Protein 2Q3L (pdb70)

InterPro domains:
  IPR021866 SpoIIAA-like [PF11964] (21-124)
  IPR036513 STAS domain superfamily [SSF52091] (1-124)
  IPR038396 SpoIIAA-like superfamily [G3DSA:3.40.50.10600] (1-125)

Sequence (244 aa):
GSSNLHGIAIGIEERSQDDFYLAFKAVGKLTHEDYEQTPLLESALAGIKTPEIVALIDITELDGLSLHAAWDDLKLGLKHGKEFKRVAIIGQGELQEWATRVANWFTPGEFKFFEDKRDALDWLCGSSNNLHGIAIGIERSQDDFYLAFKAVGKLTHEDYEQTPLLESALAGIIVALIDITELDGLSLHAAWDDLKLGLKHGKEFKRVAIIGQGELQEWATRVANWFTPGEFKFFEDKRDALDWLC

Secondary structure (DSSP, 8-state):
------EEEEEEEEETTEEEEEEEEEEEE-HHHHH--HHHHHHTTT--SS-EEEEEEEEEEEEE-HHHHHHHHHHHHHHGGGEEEEEEE--SHHHHHHHHHHHHH-SSEEEEES-HHHHHHHH-/------EEEEEEEESSS-EEEEEEEEEEE-HHHHH--HHHHHHHHH--EEEEEEEEEEEE-HHHHHHHHHHHHHHGGG-SEEEEE--SHHHHHHHHHHHHH-SSEEEEESSHHHHHHHH-

CATH classification: 3.40.50.10600

Radius of gyration: 23.6 Å; Cα contacts (8 Å, |Δi|>4): 478; chains: 2; bounding box: 54×40×62 Å

Foldseek 3Di:
DDDDDWAKDWDWDDDDPDIAIEIETAEEAEPVRLVVVPVVCVVCPPQDAQDHFYEYECAHPPYYDPVRVVSVVVCCVVCQRNHQEYEYAYDDDVVQVVQVVVCVVGPHHYGYDPDPVVRVVVRD/DDDDDWAKDWDWDDDPNDIAIEIETAEEAEPVRLVVVVVVVVVVVVYHAYEYECAHPPYYDPNRVVSVVVCCVVPQVVHQEYEYAHDDDVVQVVQVVVCVVGPHHYHYDPDPVVRVVVRD

B-factor: mean 52.45, std 8.15, range [27.52, 94.21]

Structure (mmCIF, N/CA/C/O backbone):
data_2Q3L
#
_entry.id   2Q3L
#
_cell.length_a   40.387
_cell.length_b   113.963
_cell.length_c   130.692
_cell.angle_alpha   90.000
_cell.angle_beta   90.000
_cell.angle_gamma   90.000
#
_symmetry.space_group_name_H-M   'C 2 2 21'
#
loop_
_entity.id
_entity.type
_entity.pdbx_description
1 polymer 'Uncharacterized protein'
2 non-polymer 'SODIUM ION'
3 non-polymer 'CHLORIDE ION'
4 non-polymer (4S)-2-METHYL-2,4-PENTANEDIOL
5 water water
#
loop_
_atom_site.group_PDB
_atom_site.id
_atom_site.type_symbol
_atom_site.label_atom_id
_atom_site.label_alt_id
_atom_site.label_comp_id
_atom_site.label_asym_id
_atom_site.label_entity_id
_atom_site.label_seq_id
_atom_site.pdbx_PDB_ins_code
_atom_site.Cartn_x
_atom_site.Cartn_y
_atom_site.Cartn_z
_atom_site.occupancy
_atom_site.B_iso_or_equiv
_atom_site.auth_seq_id
_atom_site.auth_comp_id
_atom_site.auth_asym_id
_atom_site.auth_atom_id
_atom_site.pdbx_PDB_model_num
ATOM 1 N N . GLY A 1 1 ? 30.318 55.398 -4.884 1.00 68.69 0 GLY A N 1
ATOM 2 C CA . GLY A 1 1 ? 29.522 54.204 -4.415 1.00 66.99 0 GLY A CA 1
ATOM 3 C C . GLY A 1 1 ? 29.782 53.727 -2.994 1.00 65.23 0 GLY A C 1
ATOM 4 O O . GLY A 1 1 ? 29.997 52.512 -2.775 1.00 68.49 0 GLY A O 1
ATOM 21 N N . SER A 1 3 ? 28.768 53.771 1.417 1.00 61.29 2 SER A N 1
ATOM 22 C CA . SER A 1 3 ? 27.608 53.524 2.271 1.00 56.84 2 SER A CA 1
ATOM 23 C C . SER A 1 3 ? 28.103 53.361 3.703 1.00 51.22 2 SER A C 1
ATOM 24 O O . SER A 1 3 ? 29.135 52.790 3.908 1.00 48.38 2 SER A O 1
ATOM 27 N N . SER A 1 4 ? 27.409 53.928 4.678 1.00 52.76 3 SER A N 1
ATOM 28 C CA . SER A 1 4 ? 27.762 53.782 6.112 1.00 54.04 3 SER A CA 1
ATOM 29 C C . SER A 1 4 ? 26.510 53.494 6.959 1.00 53.16 3 SER A C 1
ATOM 30 O O . SER A 1 4 ? 26.289 54.083 7.998 1.00 54.64 3 SER A O 1
ATOM 33 N N . ASN A 1 5 ? 25.714 52.547 6.477 1.00 51.63 4 ASN A N 1
ATOM 34 C CA . ASN A 1 5 ? 24.473 52.113 7.105 1.00 52.07 4 ASN A CA 1
ATOM 35 C C . ASN A 1 5 ? 24.627 51.539 8.526 1.00 51.45 4 ASN A C 1
ATOM 36 O O . ASN A 1 5 ? 25.555 50.786 8.806 1.00 51.87 4 ASN A O 1
ATOM 41 N N . LEU A 1 6 ? 23.724 51.918 9.421 1.00 50.50 5 LEU A N 1
ATOM 42 C CA . LEU A 1 6 ? 23.750 51.438 10.805 1.00 51.50 5 LEU A CA 1
ATOM 43 C C . LEU A 1 6 ? 23.157 50.039 10.891 1.00 49.79 5 LEU A C 1
ATOM 44 O O . LEU A 1 6 ? 22.043 49.799 10.404 1.00 49.57 5 LEU A O 1
ATOM 49 N N . HIS A 1 7 ? 23.848 49.145 11.584 1.00 48.76 6 HIS A N 1
ATOM 50 C CA . HIS A 1 7 ? 23.327 47.783 11.762 1.00 48.41 6 HIS A CA 1
ATOM 51 C C . HIS A 1 7 ? 23.897 47.146 12.995 1.00 46.64 6 HIS A C 1
ATOM 52 O O . HIS A 1 7 ? 24.883 47.621 13.542 1.00 51.27 6 HIS A O 1
ATOM 59 N N . GLY A 1 8 ? 23.247 46.092 13.448 1.00 47.83 7 GLY A N 1
ATOM 60 C CA . GLY A 1 8 ? 23.733 45.306 14.563 1.00 47.71 7 GLY A CA 1
ATOM 61 C C . GLY A 1 8 ? 22.666 44.539 15.301 1.00 46.52 7 G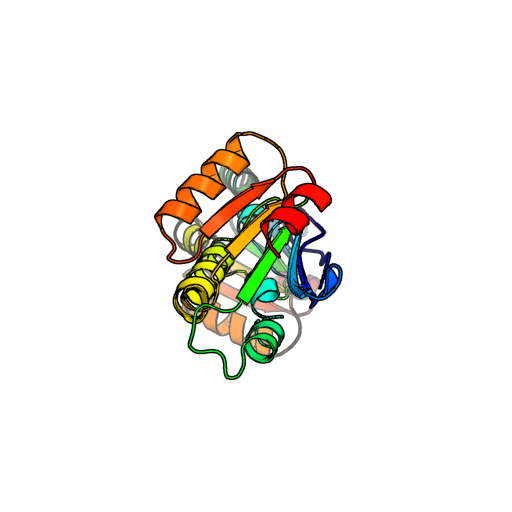LY A C 1
ATOM 62 O O . GLY A 1 8 ? 21.478 44.673 15.035 1.00 48.74 7 GLY A O 1
ATOM 63 N N . ILE A 1 9 ? 23.118 43.742 16.254 1.00 47.43 8 ILE A N 1
ATOM 64 C CA . ILE A 1 9 ? 22.224 43.032 17.158 1.00 47.70 8 ILE A CA 1
ATOM 65 C C . ILE A 1 9 ? 22.619 43.430 18.550 1.00 47.49 8 ILE A C 1
ATOM 66 O O . ILE A 1 9 ? 23.786 43.346 18.899 1.00 47.33 8 ILE A O 1
ATOM 71 N N . ALA A 1 10 ? 21.647 43.938 19.316 1.00 50.00 9 ALA A N 1
ATOM 72 C CA . ALA A 1 10 ? 21.822 44.216 20.732 1.00 53.15 9 ALA A CA 1
ATOM 73 C C . ALA A 1 10 ? 21.229 42.994 21.425 1.00 53.10 9 ALA A C 1
ATOM 74 O O . ALA A 1 10 ? 20.150 42.563 21.048 1.00 51.13 9 ALA A O 1
ATOM 76 N N . ILE A 1 11 ? 21.945 42.444 22.400 1.00 52.49 10 ILE A N 1
ATOM 77 C CA . ILE A 1 11 ? 21.468 41.326 23.212 1.00 50.40 10 ILE A CA 1
ATOM 78 C C . ILE A 1 11 ? 21.596 41.689 24.694 1.00 52.85 10 ILE A C 1
ATOM 79 O O . ILE A 1 11 ? 22.603 42.259 25.122 1.00 55.50 10 ILE A O 1
ATOM 84 N N . GLY A 1 12 ? 20.565 41.405 25.475 1.00 50.26 11 GLY A N 1
ATOM 85 C CA . GLY A 1 12 ? 20.639 41.645 26.894 1.00 48.92 11 GLY A CA 1
ATOM 86 C C . GLY A 1 12 ? 19.645 40.780 27.636 1.00 48.71 11 GLY A C 1
ATOM 87 O O . GLY A 1 12 ? 18.826 40.133 27.018 1.00 50.41 11 GLY A O 1
ATOM 88 N N . ILE A 1 13 ? 19.731 40.771 28.960 1.00 46.98 12 ILE A N 1
ATOM 89 C CA . ILE A 1 13 ? 18.801 40.047 29.781 1.00 50.75 12 ILE A CA 1
ATOM 90 C C . ILE A 1 13 ? 18.004 41.124 30.489 1.00 51.03 12 ILE A C 1
ATOM 91 O O . ILE A 1 13 ? 18.590 41.992 31.116 1.00 49.08 12 ILE A O 1
ATOM 96 N N A GLU A 1 14 ? 16.680 41.112 30.270 0.50 49.46 13 GLU A N 1
ATOM 97 N N B GLU A 1 14 ? 16.682 41.059 30.351 0.50 49.40 13 GLU A N 1
ATOM 98 C CA A GLU A 1 14 ? 15.752 42.103 30.812 0.50 49.25 13 GLU A CA 1
ATOM 99 C CA B GLU A 1 14 ? 15.798 42.063 30.883 0.50 49.26 13 GLU A CA 1
ATOM 100 C C A GLU A 1 14 ? 14.800 41.461 31.834 0.50 48.74 13 GLU A C 1
ATOM 101 C C B GLU A 1 14 ? 14.806 41.447 31.864 0.50 48.65 13 GLU A C 1
ATOM 102 O O A GLU A 1 14 ? 14.716 40.240 31.969 0.50 46.73 13 GLU A O 1
ATOM 103 O O B GLU A 1 14 ? 14.696 40.229 31.998 0.50 46.37 13 GLU A O 1
ATOM 114 N N . ARG A 1 15 ? 14.089 42.314 32.549 1.00 49.61 14 ARG A N 1
ATOM 115 C CA . ARG A 1 15 ? 13.126 41.896 33.555 1.00 51.51 14 ARG A CA 1
ATOM 116 C C . ARG A 1 15 ? 11.747 42.460 33.270 1.00 50.30 14 ARG A C 1
ATOM 117 O O . ARG A 1 15 ? 11.645 43.578 32.824 1.00 49.58 14 ARG A O 1
ATOM 125 N N . SER A 1 16 ? 10.719 41.651 33.528 1.00 51.45 15 SER A N 1
ATOM 126 C CA . SER A 1 16 ? 9.322 42.066 33.521 1.00 52.39 15 SER A CA 1
ATOM 127 C C . SER A 1 16 ? 8.691 41.511 34.800 1.00 51.85 15 SER A C 1
ATOM 128 O O . SER A 1 16 ? 8.330 40.330 34.881 1.00 50.40 15 SER A O 1
ATOM 131 N N . GLN A 1 17 ? 8.549 42.362 35.808 1.00 55.25 16 GLN A N 1
ATOM 132 C CA . GLN A 1 17 ? 7.968 41.929 37.090 1.00 55.50 16 GLN A CA 1
ATOM 133 C C . GLN A 1 17 ? 8.922 40.943 37.750 1.00 54.03 16 GLN A C 1
ATOM 134 O O . GLN A 1 17 ? 10.059 41.312 37.979 1.00 52.74 16 GLN A O 1
ATOM 140 N N . ASP A 1 18 ? 8.504 39.706 38.006 1.00 55.02 17 ASP A N 1
ATOM 141 C CA . ASP A 1 18 ? 9.375 38.693 38.625 1.00 56.05 17 ASP A CA 1
ATOM 142 C C . ASP A 1 18 ? 10.016 37.704 37.636 1.00 56.48 17 ASP A C 1
ATOM 143 O O . ASP A 1 18 ? 10.507 36.651 38.049 1.00 56.22 17 ASP A O 1
ATOM 148 N N . ASP A 1 19 ? 10.032 38.045 36.351 1.00 54.87 18 ASP A N 1
ATOM 149 C CA . ASP A 1 19 ? 10.580 37.172 35.331 1.00 53.96 18 ASP A CA 1
ATOM 150 C C . ASP A 1 19 ? 11.703 37.854 34.558 1.00 52.74 18 ASP A C 1
ATOM 151 O O . ASP A 1 19 ? 11.652 39.044 34.262 1.00 51.99 18 ASP A O 1
ATOM 156 N N . PHE A 1 20 ? 12.737 37.088 34.268 1.00 51.67 19 PHE A N 1
ATOM 157 C CA . PHE A 1 20 ? 13.815 37.546 33.421 1.00 50.20 19 PHE A CA 1
ATOM 158 C C . PHE A 1 20 ? 13.551 36.997 32.006 1.00 51.04 19 PHE A C 1
ATOM 159 O O . PHE A 1 20 ? 12.911 35.972 31.853 1.00 53.95 19 PHE A O 1
ATOM 167 N N . TYR A 1 21 ? 13.978 37.714 30.975 1.00 48.38 20 TYR A N 1
ATOM 168 C CA . TYR A 1 21 ? 13.826 37.228 29.618 1.00 46.99 20 TYR A CA 1
ATOM 169 C C . TYR A 1 21 ? 15.033 37.709 28.833 1.00 47.33 20 TYR A C 1
ATOM 170 O O . TYR A 1 21 ? 15.682 38.694 29.198 1.00 45.94 20 TYR A O 1
ATOM 179 N N . LEU A 1 22 ? 15.325 36.985 27.762 1.00 49.79 21 LEU A N 1
ATOM 180 C CA . LEU A 1 22 ? 16.430 37.289 26.893 1.00 49.29 21 LEU A CA 1
ATOM 181 C C . LEU A 1 22 ? 15.894 38.234 25.826 1.00 50.04 21 LEU A C 1
ATOM 182 O O . LEU A 1 22 ? 14.844 37.983 25.249 1.00 52.56 21 LEU A O 1
ATOM 187 N N . ALA A 1 23 ? 16.578 39.362 25.629 1.00 48.12 22 ALA A N 1
ATOM 188 C CA . ALA A 1 23 ? 16.114 40.384 24.697 1.00 48.71 22 ALA A CA 1
ATOM 189 C C . ALA A 1 23 ? 17.106 40.601 23.604 1.00 47.64 22 ALA A C 1
ATOM 190 O O . ALA A 1 23 ? 18.322 40.682 23.852 1.00 49.64 22 ALA A O 1
ATOM 192 N N . PHE A 1 24 ? 16.577 40.699 22.393 1.00 49.07 23 PHE A N 1
ATOM 193 C CA . PHE A 1 24 ? 17.361 40.997 21.210 1.00 49.07 23 PHE A CA 1
ATOM 194 C C . PHE A 1 24 ? 16.709 42.154 20.503 1.00 48.79 23 PHE A C 1
ATOM 195 O O . PHE A 1 24 ? 15.482 42.320 20.524 1.00 49.30 23 PHE A O 1
ATOM 203 N N . LYS A 1 25 ? 17.536 42.935 19.834 1.00 50.40 24 LYS A N 1
ATOM 204 C CA . LYS A 1 25 ? 17.057 44.001 18.992 1.00 51.20 24 LYS A CA 1
ATOM 205 C C . LYS A 1 25 ? 17.974 43.993 17.788 1.00 50.37 24 LYS A C 1
ATOM 206 O O . LYS A 1 25 ? 19.167 44.289 17.903 1.00 52.20 24 LYS A O 1
ATOM 212 N N . ALA A 1 26 ? 17.390 43.652 16.644 1.00 49.46 25 ALA A N 1
ATOM 213 C CA . ALA A 1 26 ? 18.090 43.519 15.385 1.00 49.55 25 ALA A CA 1
ATOM 214 C C . ALA A 1 26 ? 17.833 44.772 14.535 1.00 52.45 25 ALA A C 1
ATOM 215 O O . ALA A 1 26 ? 16.681 45.135 14.261 1.00 49.59 25 ALA A O 1
ATOM 217 N N . VAL A 1 27 ? 18.922 45.421 14.122 1.00 51.75 26 VAL A N 1
ATOM 218 C CA . VAL A 1 27 ? 18.836 46.687 13.400 1.00 51.40 26 VAL A CA 1
ATOM 219 C C . VAL A 1 27 ? 19.602 46.699 12.084 1.00 50.11 26 VAL A C 1
ATOM 220 O O . VAL A 1 27 ? 20.740 46.279 12.012 1.00 50.99 26 VAL A O 1
ATOM 224 N N . GLY A 1 28 ? 18.965 47.211 11.047 1.00 50.77 27 GLY A N 1
ATOM 225 C CA . GLY A 1 28 ? 19.608 47.371 9.743 1.00 48.79 27 GLY A CA 1
ATOM 226 C C . GLY A 1 28 ? 19.800 46.069 9.016 1.00 47.57 27 GLY A C 1
ATOM 227 O O . GLY A 1 28 ? 18.976 45.184 9.131 1.00 42.79 27 GLY A O 1
ATOM 228 N N . LYS A 1 29 ? 20.905 45.973 8.270 1.00 49.16 28 LYS A N 1
ATOM 229 C CA . LYS A 1 29 ? 21.244 44.800 7.468 1.00 46.77 28 LYS A CA 1
ATOM 230 C C . LYS A 1 29 ? 22.340 44.044 8.218 1.00 46.75 28 LYS A C 1
ATOM 231 O O . LYS A 1 29 ? 23.473 44.480 8.289 1.00 44.55 28 LYS A O 1
ATOM 237 N N . LEU A 1 30 ? 21.969 42.896 8.783 1.00 49.48 29 LEU A N 1
ATOM 238 C CA . LEU A 1 30 ? 22.844 42.111 9.646 1.00 47.10 29 LEU A CA 1
ATOM 239 C C . LEU A 1 30 ? 23.906 41.397 8.833 1.00 46.42 29 LEU A C 1
ATOM 240 O O . LEU A 1 30 ? 23.627 40.922 7.719 1.00 49.01 29 LEU A O 1
ATOM 245 N N . THR A 1 31 ? 25.116 41.366 9.397 1.00 42.36 30 THR A N 1
ATOM 246 C CA . THR A 1 31 ? 26.258 40.738 8.793 1.00 45.52 30 THR A CA 1
ATOM 247 C C . THR A 1 31 ? 26.706 39.587 9.677 1.00 46.33 30 THR A C 1
ATOM 248 O O . THR A 1 31 ? 26.249 39.434 10.808 1.00 46.40 30 THR A O 1
ATOM 252 N N . HIS A 1 32 ? 27.568 38.759 9.114 1.00 44.37 31 HIS A N 1
ATOM 253 C CA . HIS A 1 32 ? 28.171 37.674 9.826 1.00 47.18 31 HIS A CA 1
ATOM 254 C C . HIS A 1 32 ? 28.983 38.155 11.064 1.00 47.11 31 HIS A C 1
ATOM 255 O O . HIS A 1 32 ? 28.993 37.514 12.125 1.00 49.39 31 HIS A O 1
ATOM 262 N N . GLU A 1 33 ? 29.634 39.300 10.920 1.00 48.71 32 GLU A N 1
ATOM 263 C CA . GLU A 1 33 ? 30.387 39.920 11.990 1.00 50.13 32 GLU A CA 1
ATOM 264 C C . GLU A 1 33 ? 29.436 40.268 13.136 1.00 48.73 32 GLU A C 1
ATOM 265 O O . GLU A 1 33 ? 29.820 40.136 14.273 1.00 52.46 32 GLU A O 1
ATOM 271 N N . ASP A 1 34 ? 28.194 40.645 12.837 1.00 48.08 33 ASP A N 1
ATOM 272 C CA . ASP A 1 34 ? 27.196 40.932 13.888 1.00 48.87 33 ASP A CA 1
ATOM 273 C C . ASP A 1 34 ? 26.848 39.669 14.656 1.00 49.00 33 ASP A C 1
ATOM 274 O O . ASP A 1 34 ? 26.728 39.744 15.880 1.00 51.36 33 ASP A O 1
ATOM 279 N N . TYR A 1 35 ? 26.640 38.538 13.948 1.00 44.07 34 TYR A N 1
ATOM 280 C CA . TYR A 1 35 ? 26.368 37.253 14.601 1.00 45.25 34 TYR A CA 1
ATOM 281 C C . TYR A 1 35 ? 27.569 36.787 15.408 1.00 48.58 34 TYR A C 1
ATOM 282 O O . TYR A 1 35 ? 27.413 36.206 16.472 1.00 49.59 34 TYR A O 1
ATOM 291 N N . GLU A 1 36 ? 28.762 37.010 14.890 1.00 48.84 35 GLU A N 1
ATOM 292 C CA . GLU A 1 36 ? 29.953 36.723 15.635 1.00 52.40 35 GLU A CA 1
ATOM 293 C C . GLU A 1 36 ? 30.080 37.512 16.930 1.00 51.36 35 GLU A C 1
ATOM 294 O O . GLU A 1 36 ? 30.501 36.951 17.901 1.00 51.40 35 GLU A O 1
ATOM 300 N N . GLN A 1 37 ? 29.785 38.813 16.920 1.00 54.31 36 GLN A N 1
ATOM 301 C CA . GLN A 1 37 ? 29.841 39.630 18.131 1.00 55.89 36 GLN A CA 1
ATOM 302 C C . GLN A 1 37 ? 28.835 39.187 19.195 1.00 55.41 36 GLN A C 1
ATOM 303 O O . GLN A 1 37 ? 29.085 39.255 20.393 1.00 55.58 36 GLN A O 1
ATOM 317 N N . THR A 1 39 ? 27.358 36.055 19.498 1.00 50.47 38 THR A N 1
ATOM 318 C CA . THR A 1 39 ? 27.313 34.632 19.803 1.00 52.06 38 THR A CA 1
ATOM 319 C C . THR A 1 39 ? 27.850 34.242 21.192 1.00 55.56 38 THR A C 1
ATOM 320 O O . THR A 1 39 ? 27.206 33.441 21.859 1.00 53.20 38 THR A O 1
ATOM 324 N N . PRO A 1 40 ? 29.019 34.786 21.612 1.00 53.30 39 PRO A N 1
ATOM 325 C CA . PRO A 1 40 ? 29.534 34.505 22.953 1.00 50.53 39 PRO A CA 1
ATOM 326 C C . PRO A 1 40 ? 28.579 34.923 24.075 1.00 53.33 39 PRO A C 1
ATOM 327 O O . PRO A 1 40 ? 28.457 34.192 25.047 1.00 52.30 39 PRO A O 1
ATOM 331 N N . LEU A 1 41 ? 27.887 36.050 23.933 1.00 52.27 40 LEU A N 1
ATOM 332 C CA . LEU A 1 41 ? 26.884 36.461 24.932 1.00 54.88 40 LEU A CA 1
ATOM 333 C C . LEU A 1 41 ? 25.711 35.501 24.963 1.00 53.99 40 LEU A C 1
ATOM 334 O O . LEU A 1 41 ? 25.187 35.160 26.020 1.00 53.54 40 LEU A O 1
ATOM 339 N N . LEU A 1 42 ? 25.286 35.074 23.785 1.00 50.36 41 LEU A N 1
ATOM 340 C CA . LEU A 1 42 ? 24.216 34.098 23.721 1.00 48.02 41 LEU A CA 1
ATOM 341 C C . LEU A 1 42 ? 24.673 32.819 24.392 1.00 49.54 41 LEU A C 1
ATOM 342 O O . LEU A 1 42 ? 23.943 32.274 25.213 1.00 50.32 41 LEU A O 1
ATOM 347 N N . GLU A 1 43 ? 25.853 32.310 24.038 1.00 49.60 42 GLU A N 1
ATOM 348 C CA . GLU A 1 43 ? 26.349 31.094 24.682 1.00 53.50 42 GLU A CA 1
ATOM 349 C C . GLU A 1 43 ? 26.468 31.242 26.246 1.00 54.01 42 GLU A C 1
ATOM 350 O O . GLU A 1 43 ? 26.190 30.303 26.994 1.00 51.03 42 GLU A O 1
ATOM 356 N N . SER A 1 44 ? 26.844 32.438 26.709 1.00 52.24 43 SER A N 1
ATOM 357 C CA . SER A 1 44 ? 26.909 32.744 28.125 1.00 52.57 43 SER A CA 1
ATOM 358 C C . SER A 1 44 ? 25.477 32.665 28.759 1.00 53.53 43 SER A C 1
ATOM 359 O O . SER A 1 44 ? 25.256 31.943 29.722 1.00 51.98 43 SER A O 1
ATOM 362 N N . ALA A 1 45 ? 24.509 33.348 28.157 1.00 52.59 44 ALA A N 1
ATOM 363 C CA . ALA A 1 45 ? 23.109 33.322 28.583 1.00 52.80 44 ALA A CA 1
ATOM 364 C C . ALA A 1 45 ? 22.509 31.944 28.715 1.00 54.00 44 ALA A C 1
ATOM 365 O O . ALA A 1 45 ? 21.749 31.714 29.623 1.00 55.37 44 ALA A O 1
ATOM 367 N N . LEU A 1 46 ? 22.865 31.025 27.833 1.00 53.70 45 LEU A N 1
ATOM 368 C CA . LEU A 1 46 ? 22.273 29.697 27.815 1.00 55.55 45 LEU A CA 1
ATOM 369 C C . LEU A 1 46 ? 23.098 28.614 28.436 1.00 53.74 45 LEU A C 1
ATOM 370 O O . LEU A 1 46 ? 22.743 27.455 28.272 1.00 52.26 45 LEU A O 1
ATOM 375 N N . ALA A 1 47 ? 24.219 28.954 29.073 1.00 55.20 46 ALA A N 1
ATOM 376 C CA . ALA A 1 47 ? 25.085 27.952 29.680 1.00 55.12 46 ALA A CA 1
ATOM 377 C C . ALA A 1 47 ? 24.304 27.139 30.719 1.00 55.65 46 ALA A C 1
ATOM 378 O O . ALA A 1 47 ? 23.626 27.712 31.578 1.00 54.28 46 ALA A O 1
ATOM 380 N N . GLY A 1 48 ? 24.405 25.818 30.600 1.00 54.74 47 GLY A N 1
ATOM 381 C CA . GLY A 1 48 ? 23.729 24.879 31.479 1.00 55.66 47 GLY A CA 1
ATOM 382 C C . GLY A 1 48 ? 22.292 24.506 31.149 1.00 56.28 47 GLY A C 1
ATOM 383 O O . GLY A 1 48 ? 21.743 23.629 31.799 1.00 53.58 47 GLY A O 1
ATOM 384 N N . ILE A 1 49 ? 21.675 25.176 30.167 1.00 55.51 48 ILE A N 1
ATOM 385 C CA . ILE A 1 49 ? 20.267 24.958 29.833 1.00 55.27 48 ILE A CA 1
ATOM 386 C C . ILE A 1 49 ? 20.118 23.861 28.757 1.00 53.81 48 ILE A C 1
ATOM 387 O O . ILE A 1 49 ? 20.619 23.973 27.665 1.00 55.64 48 ILE A O 1
ATOM 392 N N . LYS A 1 50 ? 19.437 22.780 29.099 1.00 53.39 49 LYS A N 1
ATOM 393 C CA . LYS A 1 50 ? 19.260 21.654 28.180 1.00 56.05 49 LYS A CA 1
ATOM 394 C C . LYS A 1 50 ? 17.773 21.294 28.076 1.00 53.91 49 LYS A C 1
ATOM 395 O O . LYS A 1 50 ? 17.418 20.215 27.589 1.00 52.43 49 LYS A O 1
ATOM 401 N N . THR A 1 51 ? 16.909 22.172 28.583 1.00 52.02 50 THR A N 1
ATOM 402 C CA . THR A 1 51 ? 15.468 21.933 28.553 1.00 50.72 50 THR A CA 1
ATOM 403 C C . THR A 1 51 ? 14.797 23.207 28.069 1.00 50.42 50 THR A C 1
ATOM 404 O O . THR A 1 51 ? 15.430 24.272 28.070 1.00 50.35 50 THR A O 1
ATOM 408 N N . PRO A 1 52 ? 13.552 23.095 27.587 1.00 50.62 51 PRO A N 1
ATOM 409 C CA . PRO A 1 52 ? 12.873 24.304 27.043 1.00 52.47 51 PRO A CA 1
ATOM 410 C C . PRO A 1 52 ? 12.438 25.268 28.140 1.00 53.12 51 PRO A C 1
ATOM 411 O O . PRO A 1 52 ? 11.309 25.246 28.576 1.00 51.96 51 PRO A O 1
ATOM 415 N N . GLU A 1 53 ? 13.356 26.134 28.541 1.00 55.89 52 GLU A N 1
ATOM 416 C CA . GLU A 1 53 ? 13.150 27.044 29.676 1.00 57.68 52 GLU A CA 1
ATOM 417 C C . GLU A 1 53 ? 13.218 28.495 29.376 1.00 56.79 52 GLU A C 1
ATOM 418 O O . GLU A 1 53 ? 12.772 29.313 30.159 1.00 58.20 52 GLU A O 1
ATOM 424 N N . ILE A 1 54 ? 13.806 28.818 28.258 1.00 54.71 53 ILE A N 1
ATOM 425 C CA . ILE A 1 54 ? 14.073 30.183 27.950 1.00 57.60 53 ILE A CA 1
ATOM 426 C C . ILE A 1 54 ? 12.931 30.865 27.233 1.00 53.34 53 ILE A C 1
ATOM 427 O O . ILE A 1 54 ? 12.283 30.291 26.356 1.00 54.19 53 ILE A O 1
ATOM 432 N N . VAL A 1 55 ? 12.700 32.113 27.605 1.00 49.11 54 VAL A N 1
ATOM 433 C CA . VAL A 1 55 ? 11.734 32.905 26.907 1.00 48.68 54 VAL A CA 1
ATOM 434 C C . VAL A 1 55 ? 12.489 34.104 26.368 1.00 48.61 54 VAL A C 1
ATOM 435 O O . VAL A 1 55 ? 13.258 34.707 27.078 1.00 49.20 54 VAL A O 1
ATOM 439 N N . ALA A 1 56 ? 12.281 34.439 25.104 1.00 47.37 55 ALA A N 1
ATOM 440 C CA . ALA A 1 56 ? 12.945 35.606 24.489 1.00 49.25 55 ALA A CA 1
ATOM 441 C C . ALA A 1 56 ? 12.015 36.582 23.761 1.00 47.74 55 ALA A C 1
ATOM 442 O O . ALA A 1 56 ? 10.901 36.223 23.339 1.00 49.32 55 ALA A O 1
ATOM 444 N N . LEU A 1 57 ? 12.485 37.817 23.659 1.00 46.29 56 LEU A N 1
ATOM 445 C CA . LEU A 1 57 ? 11.858 38.873 22.879 1.00 45.36 56 LEU A CA 1
ATOM 446 C C . LEU A 1 57 ? 12.845 39.291 21.804 1.00 46.23 56 LEU A C 1
ATOM 447 O O . LEU A 1 57 ? 14.023 39.521 22.105 1.00 45.20 56 LEU A O 1
ATOM 452 N N . ILE A 1 58 ? 12.377 39.417 20.561 1.00 47.95 57 ILE A N 1
ATOM 453 C CA . ILE A 1 58 ? 13.237 39.851 19.438 1.00 47.70 57 ILE A CA 1
ATOM 454 C C . ILE A 1 58 ? 12.505 40.997 18.766 1.00 48.63 57 ILE A C 1
ATOM 455 O O . ILE A 1 58 ? 11.410 40.798 18.232 1.00 47.63 57 ILE A O 1
ATOM 460 N N . ASP A 1 59 ? 13.079 42.196 18.891 1.00 46.97 58 ASP A N 1
ATOM 461 C CA . ASP A 1 59 ? 12.539 43.418 18.296 1.00 48.67 58 ASP A CA 1
ATOM 462 C C . ASP A 1 59 ? 13.194 43.525 16.903 1.00 49.03 58 ASP A C 1
ATOM 463 O O . ASP A 1 59 ? 14.424 43.658 16.759 1.00 42.99 58 ASP A O 1
ATOM 468 N N . ILE A 1 60 ? 12.352 43.364 15.890 1.00 50.10 59 ILE A N 1
ATOM 469 C CA . ILE A 1 60 ? 12.754 43.504 14.509 1.00 51.03 59 ILE A CA 1
ATOM 470 C C . ILE A 1 60 ? 12.138 44.754 13.870 1.00 51.85 59 ILE A C 1
ATOM 471 O O . ILE A 1 60 ? 12.116 44.855 12.644 1.00 50.50 59 ILE A O 1
ATOM 476 N N . THR A 1 61 ? 11.689 45.712 14.685 1.00 51.79 60 THR A N 1
ATOM 477 C CA . THR A 1 61 ? 11.070 46.932 14.165 1.00 53.51 60 THR A CA 1
ATOM 478 C C . THR A 1 61 ? 12.005 47.762 13.248 1.00 55.13 60 THR A C 1
ATOM 479 O O . THR A 1 61 ? 11.533 48.470 12.346 1.00 54.99 60 THR A O 1
ATOM 483 N N . GLU A 1 62 ? 13.313 47.691 13.487 1.00 55.76 61 GLU A N 1
ATOM 484 C CA . GLU A 1 62 ? 14.284 48.465 12.705 1.00 55.44 61 GLU A CA 1
ATOM 485 C C . GLU A 1 62 ? 15.213 47.551 11.888 1.00 55.33 61 GLU A C 1
ATOM 486 O O . GLU A 1 62 ? 16.278 47.971 11.446 1.00 53.83 61 GLU A O 1
ATOM 492 N N . LEU A 1 63 ? 14.782 46.303 11.689 1.00 55.56 62 LEU A N 1
ATOM 493 C CA . LEU A 1 63 ? 15.503 45.329 10.898 1.00 54.32 62 LEU A CA 1
ATOM 494 C C . LEU A 1 63 ? 15.218 45.482 9.425 1.00 54.83 62 LEU A C 1
ATOM 495 O O . LEU A 1 63 ? 14.074 45.444 9.031 1.00 55.58 62 LEU A O 1
ATOM 500 N N . ASP A 1 64 ? 16.257 45.623 8.607 1.00 55.00 63 ASP A N 1
ATOM 501 C CA . ASP A 1 64 ? 16.117 45.675 7.160 1.00 54.53 63 ASP A CA 1
ATOM 502 C C . ASP A 1 64 ? 16.256 44.244 6.613 1.00 54.00 63 ASP A C 1
ATOM 503 O O . ASP A 1 64 ? 15.461 43.819 5.820 1.00 57.18 63 ASP A O 1
ATOM 508 N N . GLY A 1 65 ? 17.240 43.480 7.061 1.00 51.73 64 GLY A N 1
ATOM 509 C CA . GLY A 1 65 ? 17.414 42.111 6.556 1.00 49.22 64 GLY A CA 1
ATOM 510 C C . GLY A 1 65 ? 18.702 41.465 7.023 1.00 47.53 64 GLY A C 1
ATOM 511 O O . GLY A 1 65 ? 19.395 41.989 7.875 1.00 47.44 64 GLY A O 1
ATOM 512 N N . LEU A 1 66 ? 19.002 40.299 6.466 1.00 48.99 65 LEU A N 1
ATOM 513 C CA . LEU A 1 66 ? 20.216 39.565 6.791 1.00 49.13 65 LEU A CA 1
ATOM 514 C C . LEU A 1 66 ? 21.067 39.338 5.548 1.00 45.92 65 LEU A C 1
ATOM 515 O O . LEU A 1 66 ? 20.530 39.009 4.516 1.00 46.66 65 LEU A O 1
ATOM 520 N N . SER A 1 67 ? 22.380 39.450 5.657 1.00 45.11 66 SER A N 1
ATOM 521 C CA . SER A 1 67 ? 23.241 39.051 4.548 1.00 47.56 66 SER A CA 1
ATOM 522 C C . SER A 1 67 ? 23.071 37.551 4.399 1.00 48.22 66 SER A C 1
ATOM 523 O O . SER A 1 67 ? 22.490 36.884 5.268 1.00 48.31 66 SER A O 1
ATOM 526 N N . LEU A 1 68 ? 23.608 37.020 3.314 1.00 46.16 67 LEU A N 1
ATOM 527 C CA . LEU A 1 68 ? 23.504 35.602 3.031 1.00 47.82 67 LEU A CA 1
ATOM 528 C C . LEU A 1 68 ? 24.206 34.807 4.122 1.00 48.70 67 LEU A C 1
ATOM 529 O O . LEU A 1 68 ? 23.640 33.847 4.686 1.00 49.07 67 LEU A O 1
ATOM 534 N N . HIS A 1 69 ? 25.439 35.213 4.434 1.00 45.14 68 HIS A N 1
ATOM 535 C CA . HIS A 1 69 ? 26.213 34.545 5.475 1.00 45.14 68 HIS A CA 1
ATOM 536 C C . HIS A 1 69 ? 25.476 34.654 6.825 1.00 45.31 68 HIS A C 1
ATOM 537 O O . HIS A 1 69 ? 25.406 33.677 7.554 1.00 48.69 68 HIS A O 1
ATOM 544 N N . ALA A 1 70 ? 24.931 35.836 7.150 1.00 45.67 69 ALA A N 1
ATOM 545 C CA . ALA A 1 70 ? 24.186 36.046 8.375 1.00 44.92 69 ALA A CA 1
ATOM 546 C C . ALA A 1 70 ? 22.969 35.120 8.484 1.00 49.04 69 ALA A C 1
ATOM 547 O O . ALA A 1 70 ? 22.713 34.576 9.559 1.00 51.56 69 ALA A O 1
ATOM 549 N N . ALA A 1 71 ? 22.242 34.921 7.382 1.00 46.36 70 ALA A N 1
ATOM 550 C CA . ALA A 1 71 ? 21.115 34.000 7.385 1.00 47.21 70 ALA A CA 1
ATOM 551 C C . ALA A 1 71 ? 21.556 32.578 7.762 1.00 48.72 70 ALA A C 1
ATOM 552 O O . ALA A 1 71 ? 20.840 31.852 8.434 1.00 52.45 70 ALA A O 1
ATOM 554 N N . TRP A 1 72 ? 22.720 32.165 7.297 1.00 49.16 71 TRP A N 1
ATOM 555 C CA . TRP A 1 72 ? 23.257 30.877 7.679 1.00 48.93 71 TRP A CA 1
ATOM 556 C C . TRP A 1 72 ? 23.653 30.805 9.148 1.00 49.64 71 TRP A C 1
ATOM 557 O O . TRP A 1 72 ? 23.415 29.779 9.763 1.00 51.37 71 TRP A O 1
ATOM 568 N N . ASP A 1 73 ? 24.272 31.880 9.677 1.00 47.92 72 ASP A N 1
ATOM 569 C CA . ASP A 1 73 ? 24.628 31.989 11.102 1.00 47.22 72 ASP A CA 1
ATOM 570 C C . ASP A 1 73 ? 23.362 31.863 11.944 1.00 49.15 72 ASP A C 1
ATOM 571 O O . ASP A 1 73 ? 23.348 31.204 12.981 1.00 50.44 72 ASP A O 1
ATOM 576 N N . ASP A 1 74 ? 22.323 32.584 11.532 1.00 48.67 73 ASP A N 1
ATOM 577 C CA . ASP A 1 74 ? 21.048 32.528 12.221 1.00 49.95 73 ASP A CA 1
ATOM 578 C C . ASP A 1 74 ? 20.467 31.112 12.284 1.00 48.72 73 ASP A C 1
ATOM 579 O O . ASP A 1 74 ? 20.017 30.656 13.318 1.00 51.77 73 ASP A O 1
ATOM 584 N N . LEU A 1 75 ? 20.461 30.408 11.167 1.00 49.21 74 LEU A N 1
ATOM 585 C CA . LEU A 1 75 ? 19.943 29.044 11.145 1.00 46.63 74 LEU A CA 1
ATOM 586 C C . LEU A 1 75 ? 20.777 28.116 12.020 1.00 46.49 74 LEU A C 1
ATOM 587 O O . LEU A 1 75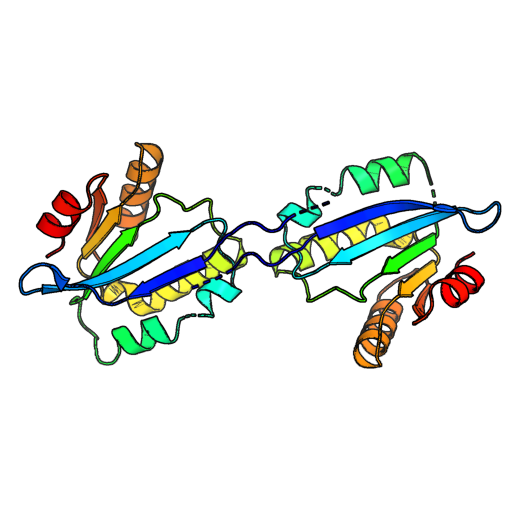 ? 20.236 27.244 12.703 1.00 48.40 74 LEU A O 1
ATOM 592 N N . LYS A 1 76 ? 22.090 28.306 11.979 1.00 47.66 75 LYS A N 1
ATOM 593 C CA . LYS A 1 76 ? 23.044 27.538 12.818 1.00 46.93 75 LYS A CA 1
ATOM 594 C C . LYS A 1 76 ? 22.763 27.748 14.303 1.00 48.32 75 LYS A C 1
ATOM 595 O O . LYS A 1 76 ? 22.762 26.798 15.076 1.00 47.64 75 LYS A O 1
ATOM 601 N N . LEU A 1 77 ? 22.508 28.997 14.704 1.00 47.72 76 LEU A N 1
ATOM 602 C CA . LEU A 1 77 ? 22.136 29.280 16.074 1.00 45.97 76 LEU A CA 1
ATOM 603 C C . LEU A 1 77 ? 20.789 28.631 16.397 1.00 43.74 76 LEU A C 1
ATOM 604 O O . LEU A 1 77 ? 20.653 28.056 17.458 1.00 45.50 76 LEU A O 1
ATOM 609 N N . GLY A 1 78 ? 19.816 28.649 15.492 1.00 44.50 77 GLY A N 1
ATOM 610 C CA . GLY A 1 78 ? 18.532 27.972 15.766 1.00 44.40 77 GLY A CA 1
ATOM 611 C C . GLY A 1 78 ? 18.638 26.456 15.954 1.00 44.99 77 GLY A C 1
ATOM 612 O O . GLY A 1 78 ? 18.008 25.859 16.856 1.00 44.66 77 GLY A O 1
ATOM 613 N N . LEU A 1 79 ? 19.452 25.822 15.116 1.00 45.43 78 LEU A N 1
ATOM 614 C CA . LEU A 1 79 ? 19.670 24.391 15.185 1.00 44.21 78 LEU A CA 1
ATOM 615 C C . LEU A 1 79 ? 20.383 24.028 16.467 1.00 43.50 78 LEU A C 1
ATOM 616 O O . LEU A 1 79 ? 20.109 22.957 17.073 1.00 42.95 78 LEU A O 1
ATOM 621 N N . LYS A 1 80 ? 21.253 24.935 16.908 1.00 44.30 79 LYS A N 1
ATOM 622 C CA . LYS A 1 80 ? 22.069 24.689 18.129 1.00 47.77 79 LYS A CA 1
ATOM 623 C C . LYS A 1 80 ? 21.397 25.014 19.427 1.00 47.02 79 LYS A C 1
ATOM 624 O O . LYS A 1 80 ? 21.595 24.282 20.387 1.00 47.21 79 LYS A O 1
ATOM 630 N N . HIS A 1 81 ? 20.568 26.064 19.456 1.00 46.57 80 HIS A N 1
ATOM 631 C CA . HIS A 1 81 ? 19.963 26.523 20.738 1.00 46.10 80 HIS A CA 1
ATOM 632 C C . HIS A 1 81 ? 18.486 26.613 20.798 1.00 47.08 80 HIS A C 1
ATOM 633 O O . HIS A 1 81 ? 17.946 26.794 21.902 1.00 47.08 80 HIS A O 1
ATOM 640 N N . GLY A 1 82 ? 17.813 26.456 19.658 1.00 45.28 81 GLY A N 1
ATOM 641 C CA . GLY A 1 82 ? 16.400 26.726 19.587 1.00 43.68 81 GLY A CA 1
ATOM 642 C C . GLY A 1 82 ? 15.520 25.895 20.466 1.00 46.68 81 GLY A C 1
ATOM 643 O O . GLY A 1 82 ? 14.486 26.369 20.957 1.00 46.01 81 GLY A O 1
ATOM 644 N N . LYS A 1 83 ? 15.907 24.635 20.661 1.00 48.52 82 LYS A N 1
ATOM 645 C CA . LYS A 1 83 ? 15.093 23.696 21.451 1.00 48.93 82 LYS A CA 1
ATOM 646 C C . LYS A 1 83 ? 15.008 24.172 22.928 1.00 48.04 82 LYS A C 1
ATOM 647 O O . LYS A 1 83 ? 14.101 23.786 23.649 1.00 46.61 82 LYS A O 1
ATOM 653 N N . GLU A 1 84 ? 15.971 25.006 23.352 1.00 47.83 83 GLU A N 1
ATOM 654 C CA . GLU A 1 84 ? 16.017 25.526 24.710 1.00 51.16 83 GLU A CA 1
ATOM 655 C C . GLU A 1 84 ? 15.071 26.675 24.961 1.00 50.27 83 GLU A C 1
ATOM 656 O O . GLU A 1 84 ? 14.885 27.065 26.096 1.00 48.40 83 GLU A O 1
ATOM 662 N N . PHE A 1 85 ? 14.473 27.208 23.895 1.00 51.89 84 PHE A N 1
ATOM 663 C CA . PHE A 1 85 ? 13.467 28.293 23.987 1.00 50.07 84 PHE A CA 1
ATOM 664 C C . PHE A 1 85 ? 12.057 27.729 23.929 1.00 49.50 84 PHE A C 1
ATOM 665 O O . PHE A 1 85 ? 11.722 27.037 22.942 1.00 50.04 84 PHE A O 1
ATOM 673 N N . LYS A 1 86 ? 11.239 28.007 24.964 1.00 46.64 85 LYS A N 1
ATOM 674 C CA . LYS A 1 86 ? 9.827 27.592 24.960 1.00 46.28 85 LYS A CA 1
ATOM 675 C C . LYS A 1 86 ? 8.935 28.615 24.301 1.00 44.88 85 LYS A C 1
ATOM 676 O O . LYS A 1 86 ? 7.953 28.244 23.683 1.00 48.29 85 LYS A O 1
ATOM 682 N N . ARG A 1 87 ? 9.236 29.907 24.480 1.00 47.38 86 ARG A N 1
ATOM 683 C CA . ARG A 1 87 ? 8.460 30.966 23.833 1.00 46.79 86 ARG A CA 1
ATOM 684 C C . ARG A 1 87 ? 9.348 32.051 23.326 1.00 46.41 86 ARG A C 1
ATOM 685 O O . ARG A 1 87 ? 10.294 32.436 23.989 1.00 49.09 86 ARG A O 1
ATOM 693 N N . VAL A 1 88 ? 9.001 32.551 22.147 1.00 46.43 87 VAL A N 1
ATOM 694 C CA . VAL A 1 88 ? 9.659 33.686 21.536 1.00 47.03 87 VAL A CA 1
ATOM 695 C C . VAL A 1 88 ? 8.617 34.704 21.012 1.00 47.07 87 VAL A C 1
ATOM 696 O O . VAL A 1 88 ? 7.781 34.411 20.149 1.00 46.92 87 VAL A O 1
ATOM 700 N N . ALA A 1 89 ? 8.696 35.909 21.546 1.00 48.64 88 ALA A N 1
ATOM 701 C CA . ALA A 1 89 ? 7.842 37.021 21.131 1.00 48.47 88 ALA A CA 1
ATOM 702 C C . ALA A 1 89 ? 8.568 37.838 20.078 1.00 48.23 88 ALA A C 1
ATOM 703 O O . ALA A 1 89 ? 9.648 38.294 20.335 1.00 47.42 88 ALA A O 1
ATOM 705 N N . ILE A 1 90 ? 7.949 38.037 18.914 1.00 48.06 89 ILE A N 1
ATOM 706 C CA . ILE A 1 90 ? 8.507 38.888 17.897 1.00 50.28 89 ILE A CA 1
ATOM 707 C C . ILE A 1 90 ? 7.789 40.227 17.886 1.00 48.36 89 ILE A C 1
ATOM 708 O O . ILE A 1 90 ? 6.601 40.271 17.779 1.00 50.89 89 ILE A O 1
ATOM 713 N N . ILE A 1 91 ? 8.536 41.312 17.972 1.00 49.03 90 ILE A N 1
ATOM 714 C CA . ILE A 1 91 ? 7.984 42.654 17.956 1.00 49.83 90 ILE A CA 1
ATOM 715 C C . ILE A 1 91 ? 8.340 43.308 16.642 1.00 48.38 90 ILE A C 1
ATOM 716 O O . ILE A 1 91 ? 9.507 43.502 16.342 1.00 47.51 90 ILE A O 1
ATOM 721 N N . GLY A 1 92 ? 7.329 43.617 15.843 1.00 47.25 91 GLY A N 1
ATOM 722 C CA . GLY A 1 92 ? 7.565 44.274 14.566 1.00 47.47 91 GLY A CA 1
ATOM 723 C C . GLY A 1 92 ? 6.343 45.044 14.120 1.00 48.07 91 GLY A C 1
ATOM 724 O O . GLY A 1 92 ? 5.530 45.452 14.936 1.00 48.38 91 GLY A O 1
ATOM 725 N N . GLN A 1 93 ? 6.217 45.259 12.827 1.00 48.60 92 GLN A N 1
ATOM 726 C CA . GLN A 1 93 ? 5.089 45.982 12.306 1.00 50.06 92 GLN A CA 1
ATOM 727 C C . GLN A 1 93 ? 4.627 45.326 11.047 1.00 49.87 92 GLN A C 1
ATOM 728 O O . GLN A 1 93 ? 5.446 44.933 10.216 1.00 52.57 92 GLN A O 1
ATOM 730 N N . GLY A 1 94 ? 3.320 45.217 10.886 1.00 51.83 93 GLY A N 1
ATOM 731 C CA . GLY A 1 94 ? 2.744 44.737 9.628 1.00 51.41 93 GLY A CA 1
ATOM 732 C C . GLY A 1 94 ? 2.461 43.253 9.534 1.00 51.26 93 GLY A C 1
ATOM 733 O O . GLY A 1 94 ? 3.057 42.437 10.239 1.00 49.73 93 GLY A O 1
ATOM 734 N N . GLU A 1 95 ? 1.577 42.921 8.602 1.00 50.60 94 GLU A N 1
ATOM 735 C CA . GLU A 1 95 ? 1.125 41.557 8.374 1.00 53.66 94 GLU A CA 1
ATOM 736 C C . GLU A 1 95 ? 2.123 40.652 7.658 1.00 52.21 94 GLU A C 1
ATOM 737 O O . GLU A 1 95 ? 2.091 39.427 7.821 1.00 50.88 94 GLU A O 1
ATOM 743 N N . LEU A 1 96 ? 3.023 41.237 6.892 1.00 49.99 95 LEU A N 1
ATOM 744 C CA . LEU A 1 96 ? 4.038 40.444 6.214 1.00 48.32 95 LEU A CA 1
ATOM 745 C C . LEU A 1 96 ? 5.035 39.908 7.238 1.00 47.18 95 LEU A C 1
ATOM 746 O O . LEU A 1 96 ? 5.468 38.753 7.155 1.00 47.99 95 LEU A O 1
ATOM 751 N N . GLN A 1 97 ? 5.386 40.716 8.235 1.00 45.84 96 GLN A N 1
ATOM 752 C CA . GLN A 1 97 ? 6.259 40.216 9.304 1.00 47.28 96 GLN A CA 1
ATOM 753 C C . GLN A 1 97 ? 5.514 39.247 10.218 1.00 47.23 96 GLN A C 1
ATOM 754 O O . GLN A 1 97 ? 6.153 38.372 10.844 1.00 45.36 96 GLN A O 1
ATOM 760 N N . GLU A 1 98 ? 4.195 39.446 10.357 1.00 45.29 97 GLU A N 1
ATOM 761 C CA . GLU A 1 98 ? 3.370 38.557 11.168 1.00 46.07 97 GLU A CA 1
ATOM 762 C C . GLU A 1 98 ? 3.365 37.208 10.479 1.00 45.82 97 GLU A C 1
ATOM 763 O O . GLU A 1 98 ? 3.635 36.190 11.079 1.00 49.71 97 GLU A O 1
ATOM 769 N N . TRP A 1 99 ? 3.127 37.214 9.194 1.00 45.59 98 TRP A N 1
ATOM 770 C CA . TRP A 1 99 ? 3.148 36.003 8.406 1.00 48.31 98 TRP A CA 1
ATOM 771 C C . TRP A 1 99 ? 4.492 35.273 8.507 1.00 46.44 98 TRP A C 1
ATOM 772 O O . TRP A 1 99 ? 4.514 34.088 8.758 1.00 49.14 98 TRP A O 1
ATOM 783 N N . ALA A 1 100 ? 5.597 35.981 8.348 1.00 46.25 99 ALA A N 1
ATOM 784 C CA . ALA A 1 100 ? 6.938 35.384 8.492 1.00 46.70 99 ALA A CA 1
ATOM 785 C C . ALA A 1 100 ? 7.186 34.788 9.871 1.00 44.43 99 ALA A C 1
ATOM 786 O O . ALA A 1 100 ? 7.970 33.876 10.010 1.00 43.41 99 ALA A O 1
ATOM 788 N N . THR A 1 101 ? 6.540 35.337 10.891 1.00 46.27 100 THR A N 1
ATOM 789 C CA . THR A 1 101 ? 6.648 34.829 12.265 1.00 45.74 100 THR A CA 1
ATOM 790 C C . THR A 1 101 ? 5.906 33.492 12.381 1.00 44.70 100 THR A C 1
ATOM 791 O O . THR A 1 101 ? 6.377 32.586 13.060 1.00 44.27 100 THR A O 1
ATOM 795 N N . ARG A 1 102 ? 4.752 33.401 11.705 1.00 45.33 101 ARG A N 1
ATOM 796 C CA . ARG A 1 102 ? 3.927 32.197 11.637 1.00 46.87 101 ARG A CA 1
ATOM 797 C C . ARG A 1 102 ? 4.647 31.091 10.873 1.00 47.51 101 ARG A C 1
ATOM 798 O O . ARG A 1 102 ? 4.575 29.915 11.248 1.00 49.46 101 ARG A O 1
ATOM 806 N N . VAL A 1 103 ? 5.355 31.462 9.818 1.00 47.35 102 VAL A N 1
ATOM 807 C CA . VAL A 1 103 ? 6.192 30.511 9.102 1.00 46.63 102 VAL A CA 1
ATOM 808 C C . VAL A 1 103 ? 7.312 30.039 10.030 1.00 47.77 102 VAL A C 1
ATOM 809 O O . VAL A 1 103 ? 7.538 28.824 10.184 1.00 47.15 102 VAL A O 1
ATOM 813 N N . ALA A 1 104 ? 8.020 30.960 10.690 1.00 48.31 103 ALA A N 1
ATOM 814 C CA . ALA A 1 104 ? 9.065 30.511 11.631 1.00 44.34 103 ALA A CA 1
ATOM 815 C C . ALA A 1 104 ? 8.509 29.576 12.719 1.00 46.33 103 ALA A C 1
ATOM 816 O O . ALA A 1 104 ? 9.200 28.647 13.175 1.00 46.81 103 ALA A O 1
ATOM 818 N N . ASN A 1 105 ? 7.280 29.860 13.175 1.00 45.93 104 ASN A N 1
ATOM 819 C CA . ASN A 1 105 ? 6.679 29.090 14.257 1.00 45.39 104 ASN A CA 1
ATOM 820 C C . ASN A 1 105 ? 6.406 27.652 13.765 1.00 46.90 104 ASN A C 1
ATOM 821 O O . ASN A 1 105 ? 6.448 26.712 14.534 1.00 47.92 104 ASN A O 1
ATOM 826 N N . TRP A 1 106 ? 6.113 27.495 12.479 1.00 45.42 105 TRP A N 1
ATOM 827 C CA . TRP A 1 106 ? 5.885 26.187 11.959 1.00 46.24 105 TRP A CA 1
ATOM 828 C C . TRP A 1 106 ? 7.160 25.364 12.038 1.00 46.58 105 TRP A C 1
ATOM 829 O O . TRP A 1 106 ? 7.114 24.196 12.379 1.00 46.99 105 TRP A O 1
ATOM 840 N N . PHE A 1 107 ? 8.288 25.986 11.743 1.00 44.25 106 PHE A N 1
ATOM 841 C CA . PHE A 1 107 ? 9.548 25.284 11.719 1.00 44.53 106 PHE A CA 1
ATOM 842 C C . PHE A 1 107 ? 10.162 24.919 13.065 1.00 48.00 106 PHE A C 1
ATOM 843 O O . PHE A 1 107 ? 10.998 24.001 13.156 1.00 46.34 106 PHE A O 1
ATOM 851 N N . THR A 1 108 ? 9.738 25.624 14.116 1.00 51.05 107 THR A N 1
ATOM 852 C CA . THR A 1 108 ? 10.458 25.601 15.399 1.00 47.74 107 THR A CA 1
ATOM 853 C C . THR A 1 108 ? 9.740 24.906 16.542 1.00 48.31 107 THR A C 1
ATOM 854 O O . THR A 1 108 ? 8.475 24.873 16.573 1.00 47.41 107 THR A O 1
ATOM 858 N N . PRO A 1 109 ? 10.521 24.297 17.475 1.00 46.47 108 PRO A N 1
ATOM 859 C CA . PRO A 1 109 ? 9.848 23.636 18.597 1.00 45.72 108 PRO A CA 1
ATOM 860 C C . PRO A 1 109 ? 9.256 24.599 19.592 1.00 47.64 108 PRO A C 1
ATOM 861 O O . PRO A 1 109 ? 8.251 24.281 20.183 1.00 52.83 108 PRO A O 1
ATOM 865 N N . GLY A 1 110 ? 9.894 25.747 19.801 1.00 48.74 109 GLY A N 1
ATOM 866 C CA . GLY A 1 110 ? 9.392 26.765 20.735 1.00 49.60 109 GLY A CA 1
ATOM 867 C C . GLY A 1 110 ? 8.257 27.529 20.099 1.00 50.34 109 GLY A C 1
ATOM 868 O O . GLY A 1 110 ? 8.113 27.551 18.878 1.00 51.84 109 GLY A O 1
ATOM 869 N N . GLU A 1 111 ? 7.456 28.207 20.901 1.00 50.27 110 GLU A N 1
ATOM 870 C CA . GLU A 1 111 ? 6.280 28.875 20.356 1.00 50.39 110 GLU A CA 1
ATOM 871 C C . GLU A 1 111 ? 6.671 30.305 20.035 1.00 47.54 110 GLU A C 1
ATOM 872 O O . GLU A 1 111 ? 7.047 31.047 20.907 1.00 47.70 110 GLU A O 1
ATOM 878 N N . PHE A 1 112 ? 6.618 30.657 18.767 1.00 47.69 111 PHE A N 1
ATOM 879 C CA . PHE A 1 112 ? 6.880 32.002 18.265 1.00 46.45 111 PHE A CA 1
ATOM 880 C C . PHE A 1 112 ? 5.526 32.692 18.064 1.00 46.97 111 PHE A C 1
ATOM 881 O O . PHE A 1 112 ? 4.651 32.123 17.431 1.00 45.48 111 PHE A O 1
ATOM 889 N N . LYS A 1 113 ? 5.379 33.915 18.571 1.00 46.16 112 LYS A N 1
ATOM 890 C CA . LYS A 1 113 ? 4.145 34.705 18.391 1.00 45.67 112 LYS A CA 1
ATOM 891 C C . LYS A 1 113 ? 4.559 36.155 18.101 1.00 45.66 112 LYS A C 1
ATOM 892 O O . LYS A 1 113 ? 5.512 36.672 18.703 1.00 44.30 112 LYS A O 1
ATOM 898 N N . PHE A 1 114 ? 3.847 36.774 17.168 1.00 47.07 113 PHE A N 1
ATOM 899 C CA . PHE A 1 114 ? 4.097 38.156 16.711 1.00 48.86 113 PHE A CA 1
ATOM 900 C C . PHE A 1 114 ? 3.265 39.217 17.461 1.00 49.18 113 PHE A C 1
ATOM 901 O O . PHE A 1 114 ? 2.084 39.021 17.686 1.00 47.81 113 PHE A O 1
ATOM 909 N N . PHE A 1 115 ? 3.902 40.341 17.806 1.00 49.82 114 PHE A N 1
ATOM 910 C CA . PHE A 1 115 ? 3.246 41.507 18.421 1.00 47.78 114 PHE A CA 1
ATO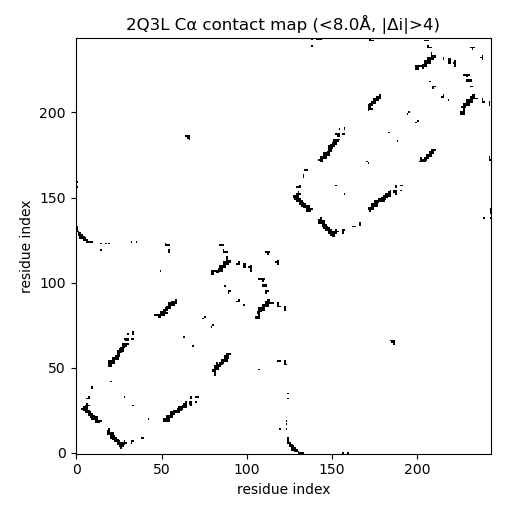M 911 C C . PHE A 1 115 ? 3.752 42.814 17.811 1.00 48.03 114 PHE A C 1
ATOM 912 O O . PHE A 1 115 ? 4.832 42.854 17.236 1.00 49.75 114 PHE A O 1
ATOM 920 N N . GLU A 1 116 ? 2.948 43.863 17.944 1.00 50.32 115 GLU A N 1
ATOM 921 C CA . GLU A 1 116 ? 3.318 45.240 17.640 1.00 53.18 115 GLU A CA 1
ATOM 922 C C . GLU A 1 116 ? 3.549 46.005 18.951 1.00 54.06 115 GLU A C 1
ATOM 923 O O . GLU A 1 116 ? 4.305 46.945 18.974 1.00 58.53 115 GLU A O 1
ATOM 929 N N . ASP A 1 117 ? 2.894 45.600 20.037 1.00 56.10 116 ASP A N 1
ATOM 930 C CA . ASP A 1 117 ? 3.060 46.224 21.350 1.00 56.23 116 ASP A CA 1
ATOM 931 C C . ASP A 1 117 ? 3.936 45.368 22.328 1.00 54.25 116 ASP A C 1
ATOM 932 O O . ASP A 1 117 ? 3.611 44.217 22.614 1.00 51.65 116 ASP A O 1
ATOM 937 N N . LYS A 1 118 ? 5.008 45.972 22.841 1.00 52.47 117 LYS A N 1
ATOM 938 C CA . LYS A 1 118 ? 5.926 45.352 23.789 1.00 53.81 117 LYS A CA 1
ATOM 939 C C . LYS A 1 118 ? 5.206 44.891 25.060 1.00 52.65 117 LYS A C 1
ATOM 940 O O . LYS A 1 118 ? 5.411 43.758 25.496 1.00 51.74 117 LYS A O 1
ATOM 946 N N . ARG A 1 119 ? 4.335 45.724 25.635 1.00 52.13 118 ARG A N 1
ATOM 947 C CA . ARG A 1 119 ? 3.600 45.336 26.855 1.00 50.14 118 ARG A CA 1
ATOM 948 C C . ARG A 1 119 ? 2.691 44.099 26.626 1.00 48.47 118 ARG A C 1
ATOM 949 O O . ARG A 1 119 ? 2.594 43.213 27.472 1.00 44.59 118 ARG A O 1
ATOM 951 N N . ASP A 1 120 ? 2.007 44.045 25.490 1.00 49.02 119 ASP A N 1
ATOM 952 C CA . ASP A 1 120 ? 1.286 42.824 25.128 1.00 50.14 119 ASP A CA 1
ATOM 953 C C . ASP A 1 120 ? 2.220 41.621 24.984 1.00 49.27 119 ASP A C 1
ATOM 954 O O . ASP A 1 120 ? 1.887 40.528 25.419 1.00 49.38 119 ASP A O 1
ATOM 959 N N . ALA A 1 121 ? 3.365 41.820 24.321 1.00 49.14 120 ALA A N 1
ATOM 960 C CA . ALA A 1 121 ? 4.305 40.741 24.087 1.00 46.92 120 ALA A CA 1
ATOM 961 C C . ALA A 1 121 ? 4.823 40.219 25.417 1.00 47.53 120 ALA A C 1
ATOM 962 O O . ALA A 1 121 ? 4.827 39.006 25.671 1.00 47.27 120 ALA A O 1
ATOM 964 N N . LEU A 1 122 ? 5.232 41.131 26.287 1.00 46.94 121 LEU A N 1
ATOM 965 C CA . LEU A 1 122 ? 5.746 40.716 27.600 1.00 49.76 121 LEU A CA 1
ATOM 966 C C . LEU A 1 122 ? 4.723 40.066 28.475 1.00 50.14 121 LEU A C 1
ATOM 967 O O . LEU A 1 122 ? 5.092 39.257 29.297 1.00 52.79 121 LEU A O 1
ATOM 972 N N . ASP A 1 123 ? 3.453 40.435 28.337 1.00 51.27 122 ASP A N 1
ATOM 973 C CA . ASP A 1 123 ? 2.408 39.815 29.102 1.00 51.79 122 ASP A CA 1
ATOM 974 C C . ASP A 1 123 ? 2.276 38.336 28.703 1.00 52.25 122 ASP A C 1
ATOM 975 O O . ASP A 1 123 ? 2.116 37.466 29.562 1.00 55.67 122 ASP A O 1
ATOM 980 N N . TRP A 1 124 ? 2.334 38.065 27.401 1.00 52.07 123 TRP A N 1
ATOM 981 C CA . TRP A 1 124 ? 2.232 36.700 26.864 1.00 50.45 123 TRP A CA 1
ATOM 982 C C . TRP A 1 124 ? 3.528 35.917 27.100 1.00 51.42 123 TRP A C 1
ATOM 983 O O . TRP A 1 124 ? 3.509 34.720 27.429 1.00 51.52 123 TRP A O 1
ATOM 994 N N . LEU A 1 125 ? 4.646 36.602 26.950 1.00 51.87 124 LEU A N 1
ATOM 995 C CA . LEU A 1 125 ? 5.943 35.955 27.027 1.00 52.00 124 LEU A CA 1
ATOM 996 C C . LEU A 1 125 ? 6.250 35.379 28.373 1.00 54.34 124 LEU A C 1
ATOM 997 O O . LEU A 1 125 ? 6.723 34.263 28.462 1.00 51.94 124 LEU A O 1
ATOM 1002 N N . CYS A 1 126 ? 6.043 36.169 29.416 1.00 59.46 125 CYS A N 1
ATOM 1003 C CA . CYS A 1 126 ? 6.367 35.753 30.778 1.00 63.52 125 CYS A CA 1
ATOM 1004 C C . CYS A 1 126 ? 5.088 35.347 31.468 1.00 68.09 125 CYS A C 1
ATOM 1005 O O . CYS A 1 126 ? 4.084 36.110 31.568 1.00 70.61 125 CYS A O 1
ATOM 1009 N N . GLY B 1 1 ? 26.297 44.645 19.280 1.00 58.60 0 GLY B N 1
ATOM 1010 C CA . GLY B 1 1 ? 26.083 46.104 19.399 1.00 56.96 0 GLY B CA 1
ATOM 1011 C C . GLY B 1 1 ? 25.940 46.669 18.014 1.00 55.88 0 GLY B C 1
ATOM 1012 O O . GLY B 1 1 ? 25.890 45.920 17.021 1.00 55.61 0 GLY B O 1
ATOM 1021 N N . SER B 1 3 ? 26.975 49.292 14.690 1.00 56.66 2 SER B N 1
ATOM 1022 C CA . SER B 1 3 ? 28.116 49.833 13.917 1.00 55.58 2 SER B CA 1
ATOM 1023 C C . SER B 1 3 ? 27.617 50.475 12.622 1.00 53.55 2 SER B C 1
ATOM 1024 O O . SER B 1 3 ? 26.489 50.227 12.204 1.00 52.01 2 SER B O 1
ATOM 1027 N N . SER B 1 4 ? 28.440 51.354 12.052 1.00 53.63 3 SER B N 1
ATOM 1028 C CA . SER B 1 4 ? 28.124 52.120 10.823 1.00 54.59 3 SER B CA 1
ATOM 1029 C C . SER B 1 4 ? 29.395 52.342 10.002 1.00 54.10 3 SER B C 1
ATOM 1030 O O . SER B 1 4 ? 29.667 53.453 9.543 1.00 56.34 3 SER B O 1
ATOM 1033 N N A ASN B 1 5 ? 30.133 51.255 9.813 0.50 54.49 4 ASN B N 1
ATOM 1034 N N B ASN B 1 5 ? 30.208 51.308 9.853 0.50 53.60 4 ASN B N 1
ATOM 1035 C CA A ASN B 1 5 ? 31.376 51.224 9.051 0.50 53.34 4 ASN B CA 1
ATOM 1036 C CA B ASN B 1 5 ? 31.464 51.475 9.148 0.50 51.72 4 ASN B CA 1
ATOM 1037 C C A ASN B 1 5 ? 31.182 51.697 7.618 0.50 53.01 4 ASN B C 1
ATOM 1038 C C B ASN B 1 5 ? 31.220 51.713 7.674 0.50 52.21 4 ASN B C 1
ATOM 1039 O O A A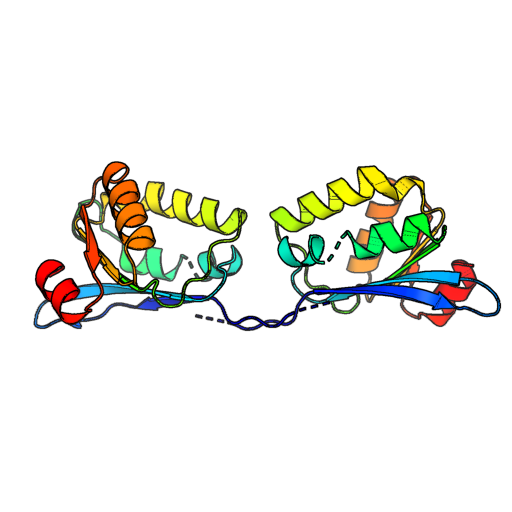SN B 1 5 ? 30.166 51.357 7.005 0.50 53.48 4 ASN B O 1
ATOM 1040 O O B ASN B 1 5 ? 30.227 51.246 7.106 0.50 53.04 4 ASN B O 1
ATOM 1049 N N . LEU B 1 6 ? 32.127 52.491 7.095 1.00 52.46 5 LEU B N 1
ATOM 1050 C CA . LEU B 1 6 ? 32.058 52.949 5.699 1.00 51.70 5 LEU B CA 1
ATOM 1051 C C . LEU B 1 6 ? 32.588 51.859 4.785 1.00 51.07 5 LEU B C 1
ATOM 1052 O O . LEU B 1 6 ? 33.666 51.290 5.053 1.00 50.91 5 LEU B O 1
ATOM 1057 N N . HIS B 1 7 ? 31.842 51.584 3.716 1.00 48.26 6 HIS B N 1
ATOM 1058 C CA . HIS B 1 7 ? 32.240 50.602 2.727 1.00 47.10 6 HIS B CA 1
ATOM 1059 C C . HIS B 1 7 ? 31.661 50.882 1.322 1.00 49.16 6 HIS B C 1
ATOM 1060 O O . HIS B 1 7 ? 30.552 51.428 1.156 1.00 44.44 6 HIS B O 1
ATOM 1067 N N . GLY B 1 8 ? 32.393 50.433 0.305 1.00 48.22 7 GLY B N 1
ATOM 1068 C CA . GLY B 1 8 ? 31.875 50.559 -1.027 1.00 49.54 7 GLY B CA 1
ATOM 1069 C C . GLY B 1 8 ? 32.920 50.538 -2.074 1.00 48.26 7 GLY B C 1
ATOM 1070 O O . GLY B 1 8 ? 34.095 50.443 -1.767 1.00 47.62 7 GLY B O 1
ATOM 1071 N N . ILE B 1 9 ? 32.474 50.668 -3.319 1.00 50.18 8 ILE B N 1
ATOM 1072 C CA . ILE B 1 9 ? 33.382 50.651 -4.460 1.00 50.19 8 ILE B CA 1
ATOM 1073 C C . ILE B 1 9 ? 33.169 51.851 -5.362 1.00 52.62 8 ILE B C 1
ATOM 1074 O O . ILE B 1 9 ? 32.055 52.088 -5.848 1.00 58.02 8 ILE B O 1
ATOM 1079 N N . ALA B 1 10 ? 34.245 52.607 -5.565 1.00 50.97 9 ALA B N 1
ATOM 1080 C CA . ALA B 1 10 ? 34.274 53.726 -6.463 1.00 51.89 9 ALA B CA 1
ATOM 1081 C C . ALA B 1 10 ? 34.818 53.217 -7.791 1.00 49.84 9 ALA B C 1
ATOM 1082 O O . ALA B 1 10 ? 35.798 52.510 -7.800 1.00 47.48 9 ALA B O 1
ATOM 1084 N N . ILE B 1 11 ? 34.186 53.571 -8.903 1.00 51.62 10 ILE B N 1
ATOM 1085 C CA . ILE B 1 11 ? 34.669 53.153 -10.223 1.00 51.35 10 ILE B CA 1
ATOM 1086 C C . ILE B 1 11 ? 34.569 54.318 -11.178 1.00 50.86 10 ILE B C 1
ATOM 1087 O O . ILE B 1 11 ? 33.701 55.159 -11.042 1.00 51.83 10 ILE B O 1
ATOM 1092 N N . GLY B 1 12 ? 35.495 54.382 -12.118 1.00 48.21 11 GLY B N 1
ATOM 1093 C CA . GLY B 1 12 ? 35.462 55.389 -13.133 1.00 47.69 11 GLY B CA 1
ATOM 1094 C C . GLY B 1 12 ? 36.646 55.326 -14.078 1.00 47.92 11 GLY B C 1
ATOM 1095 O O . GLY B 1 12 ? 37.650 54.717 -13.794 1.00 46.44 11 GLY B O 1
ATOM 1096 N N . ILE B 1 13 ? 36.529 56.005 -15.203 1.00 50.36 12 ILE B N 1
ATOM 1097 C CA . ILE B 1 13 ? 37.596 56.020 -16.173 1.00 51.52 12 ILE B CA 1
ATOM 1098 C C . ILE B 1 13 ? 38.451 57.226 -15.859 1.00 52.83 12 ILE B C 1
ATOM 1099 O O . ILE B 1 13 ? 37.917 58.294 -15.562 1.00 52.78 12 ILE B O 1
ATOM 1104 N N . GLU B 1 14 ? 39.774 57.043 -15.899 1.00 54.41 13 GLU B N 1
ATOM 1105 C CA . GLU B 1 14 ? 40.740 58.118 -15.627 1.00 54.48 13 GLU B CA 1
ATOM 1106 C C . GLU B 1 14 ? 41.838 58.229 -16.699 1.00 53.43 13 GLU B C 1
ATOM 1107 O O . GLU B 1 14 ? 42.057 57.289 -17.459 1.00 52.81 13 GLU B O 1
ATOM 1113 N N . ARG B 1 15 ? 42.520 59.377 -16.713 1.00 53.71 14 ARG B N 1
ATOM 1114 C CA . ARG B 1 15 ? 43.592 59.680 -17.675 1.00 53.89 14 ARG B CA 1
ATOM 1115 C C . ARG B 1 15 ? 45.019 59.669 -17.080 1.00 54.21 14 ARG B C 1
ATOM 1116 O O . ARG B 1 15 ? 45.213 59.960 -15.903 1.00 55.52 14 ARG B O 1
ATOM 1124 N N . SER B 1 16 ? 46.002 59.292 -17.895 1.00 54.83 15 SER B N 1
ATOM 1125 C CA . SER B 1 16 ? 47.433 59.368 -17.535 1.00 54.93 15 SER B CA 1
ATOM 1126 C C . SER B 1 16 ? 48.120 59.721 -18.826 1.00 55.26 15 SER B C 1
ATOM 1127 O O . SER B 1 16 ? 48.462 58.836 -19.633 1.00 55.01 15 SER B O 1
ATOM 1130 N N . GLN B 1 17 ? 48.317 61.026 -18.999 1.00 58.12 16 GLN B N 1
ATOM 1131 C CA . GLN B 1 17 ? 48.854 61.614 -20.230 1.00 57.37 16 GLN B CA 1
ATOM 1132 C C . GLN B 1 17 ? 47.669 61.486 -21.220 1.00 57.05 16 GLN B C 1
ATOM 1133 O O . GLN B 1 17 ? 46.510 61.660 -20.835 1.00 57.41 16 GLN B O 1
ATOM 1136 N N . ASP B 1 18 ? 47.916 61.150 -22.469 1.00 58.23 17 ASP B N 1
ATOM 1137 C CA . ASP B 1 18 ? 46.832 61.051 -23.435 1.00 59.01 17 ASP B CA 1
ATOM 1138 C C . ASP B 1 18 ? 46.538 59.569 -23.557 1.00 59.12 17 ASP B C 1
ATOM 1139 O O . ASP B 1 18 ? 46.550 58.999 -24.650 1.00 62.68 17 ASP B O 1
ATOM 1144 N N . ASP B 1 19 ? 46.252 58.977 -22.399 1.00 58.36 18 ASP B N 1
ATOM 1145 C CA . ASP B 1 19 ? 46.125 57.546 -22.227 1.00 57.42 18 ASP B CA 1
ATOM 1146 C C . ASP B 1 19 ? 45.139 57.244 -21.073 1.00 55.18 18 ASP B C 1
ATOM 1147 O O . ASP B 1 19 ? 45.208 57.905 -20.037 1.00 56.01 18 ASP B O 1
ATOM 1152 N N . PHE B 1 20 ? 44.258 56.245 -21.234 1.00 53.18 19 PHE B N 1
ATOM 1153 C CA . PHE B 1 20 ? 43.189 55.942 -20.228 1.00 50.88 19 PHE B CA 1
ATOM 1154 C C . PHE B 1 20 ? 43.149 54.573 -19.542 1.00 51.14 19 PHE B C 1
ATOM 1155 O O . PHE B 1 20 ? 43.508 53.569 -20.108 1.00 54.17 19 PHE B O 1
ATOM 1163 N N . TYR B 1 21 ? 42.662 54.546 -18.307 1.00 49.43 20 TYR B N 1
ATOM 1164 C CA . TYR B 1 21 ? 42.523 53.290 -17.546 1.00 50.03 20 TYR B CA 1
ATOM 1165 C C . TYR B 1 21 ? 41.236 53.294 -16.724 1.00 49.29 20 TYR B C 1
ATOM 1166 O O . TYR B 1 21 ? 40.575 54.295 -16.565 1.00 49.46 20 TYR B O 1
ATOM 1175 N N . LEU B 1 22 ? 40.883 52.143 -16.207 1.00 52.66 21 LEU B N 1
ATOM 1176 C CA . LEU B 1 22 ? 39.676 52.012 -15.438 1.00 50.49 21 LEU B CA 1
ATOM 1177 C C . LEU B 1 22 ? 40.121 51.990 -13.995 1.00 49.80 21 LEU B C 1
ATOM 1178 O O . LEU B 1 22 ? 40.913 51.143 -13.611 1.00 52.00 21 LEU B O 1
ATOM 1183 N N . ALA B 1 23 ? 39.611 52.930 -13.202 1.00 48.84 22 ALA B N 1
ATOM 1184 C CA . ALA B 1 23 ? 39.994 53.059 -11.807 1.00 48.82 22 ALA B CA 1
ATOM 1185 C C . ALA B 1 23 ? 38.933 52.530 -10.819 1.00 48.84 22 ALA B C 1
ATOM 1186 O O . ALA B 1 23 ? 37.731 52.779 -10.963 1.00 48.52 22 ALA B O 1
ATOM 1188 N N . PHE B 1 24 ? 39.402 51.758 -9.849 1.00 47.87 23 PHE B N 1
ATOM 1189 C CA . PHE B 1 24 ? 38.567 51.206 -8.801 1.00 49.44 23 PHE B CA 1
ATOM 1190 C C . PHE B 1 24 ? 39.169 51.576 -7.449 1.00 48.86 23 PHE B C 1
ATOM 1191 O O . PHE B 1 24 ? 40.387 51.569 -7.293 1.00 49.35 23 PHE B O 1
ATOM 1199 N N . LYS B 1 25 ? 38.318 51.893 -6.479 1.00 49.11 24 LYS B N 1
ATOM 1200 C CA . LYS B 1 25 ? 38.754 52.040 -5.096 1.00 49.35 24 LYS B CA 1
ATOM 1201 C C . LYS B 1 25 ? 37.796 51.249 -4.218 1.00 49.58 24 LYS B C 1
ATOM 1202 O O . LYS B 1 25 ? 36.583 51.475 -4.213 1.00 48.96 24 LYS B O 1
ATOM 1208 N N . ALA B 1 26 ? 38.367 50.300 -3.491 1.00 49.56 25 ALA B N 1
ATOM 1209 C CA . ALA B 1 26 ? 37.647 49.392 -2.631 1.00 48.84 25 ALA B CA 1
ATOM 1210 C C . ALA B 1 26 ? 37.882 49.858 -1.218 1.00 51.39 25 ALA B C 1
ATOM 1211 O O . ALA B 1 26 ? 39.034 49.946 -0.789 1.00 52.93 25 ALA B O 1
ATOM 1213 N N . VAL B 1 27 ? 36.793 50.164 -0.516 1.00 49.68 26 VAL B N 1
ATOM 1214 C CA . VAL B 1 27 ? 36.840 50.658 0.834 1.00 50.59 26 VAL B CA 1
ATOM 1215 C C . VAL B 1 27 ? 36.018 49.788 1.817 1.00 51.25 26 VAL B C 1
ATOM 1216 O O . VAL B 1 27 ? 34.847 49.410 1.574 1.00 46.88 26 VAL B O 1
ATOM 1220 N N . GLY B 1 28 ? 36.650 49.457 2.928 1.00 49.40 27 GLY B N 1
ATOM 1221 C CA . GLY B 1 28 ? 35.942 48.775 3.989 1.00 47.47 27 GLY B CA 1
ATOM 1222 C C . GLY B 1 28 ? 35.652 47.329 3.762 1.00 45.62 27 GLY B C 1
ATOM 1223 O O . GLY B 1 28 ? 36.418 46.650 3.094 1.00 44.50 27 GLY B O 1
ATOM 1224 N N . LYS B 1 29 ? 34.575 46.846 4.384 1.00 45.73 28 LYS B N 1
ATOM 1225 C CA . LYS B 1 29 ? 34.133 45.473 4.227 1.00 47.12 28 LYS B CA 1
ATOM 1226 C C . LYS B 1 29 ? 33.082 45.475 3.138 1.00 46.98 28 LYS B C 1
ATOM 1227 O O . LYS B 1 29 ? 31.960 45.971 3.314 1.00 46.47 28 LYS B O 1
ATOM 1233 N N . LEU B 1 30 ? 33.457 44.954 1.980 1.00 48.31 29 LEU B N 1
ATOM 1234 C CA . LEU B 1 30 ? 32.559 44.955 0.823 1.00 45.80 29 LEU B CA 1
ATOM 1235 C C . LEU B 1 30 ? 31.412 43.960 0.976 1.00 47.60 29 LEU B C 1
ATOM 1236 O O . LEU B 1 30 ? 31.577 42.889 1.544 1.00 50.46 29 LEU B O 1
ATOM 1241 N N . THR B 1 31 ? 30.233 44.356 0.501 1.00 48.18 30 THR B N 1
ATOM 1242 C CA . THR B 1 31 ? 29.055 43.527 0.555 1.00 46.74 30 THR B CA 1
ATOM 1243 C C . THR B 1 31 ? 28.496 43.258 -0.826 1.00 43.88 30 THR B C 1
ATOM 1244 O O . THR B 1 31 ? 28.909 43.848 -1.804 1.00 47.18 30 THR B O 1
ATOM 1248 N N . HIS B 1 32 ? 27.534 42.349 -0.877 1.00 45.75 31 HIS B N 1
ATOM 1249 C CA . HIS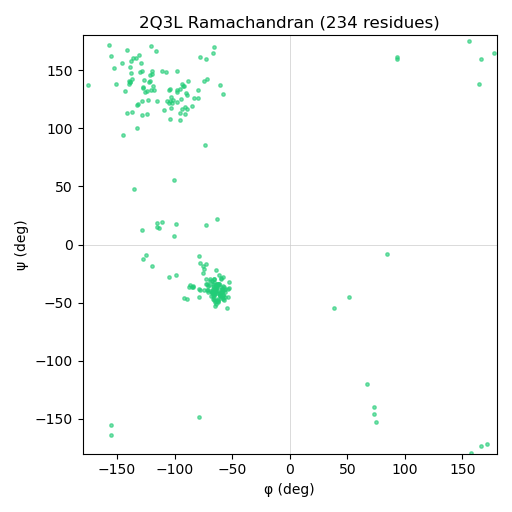 B 1 32 ? 26.830 42.032 -2.087 1.00 46.38 31 HIS B CA 1
ATOM 1250 C C . HIS B 1 32 ? 26.184 43.296 -2.712 1.00 45.50 31 HIS B C 1
ATOM 1251 O O . HIS B 1 32 ? 26.288 43.508 -3.887 1.00 47.81 31 HIS B O 1
ATOM 1258 N N . GLU B 1 33 ? 25.542 44.124 -1.899 1.00 49.28 32 GLU B N 1
ATOM 1259 C CA . GLU B 1 33 ? 24.868 45.338 -2.375 1.00 49.74 32 GLU B CA 1
ATOM 1260 C C . GLU B 1 33 ? 25.901 46.243 -3.063 1.00 48.16 32 GLU B C 1
ATOM 1261 O O . GLU B 1 33 ? 25.619 46.807 -4.109 1.00 47.88 32 GLU B O 1
ATOM 1267 N N . ASP B 1 34 ? 27.113 46.332 -2.505 1.00 46.91 33 ASP B N 1
ATOM 1268 C CA . ASP B 1 34 ? 28.183 47.102 -3.135 1.00 47.47 33 ASP B CA 1
ATOM 1269 C C . ASP B 1 34 ? 28.458 46.570 -4.552 1.00 47.64 33 ASP B C 1
ATOM 1270 O O . ASP B 1 34 ? 28.625 47.353 -5.493 1.00 51.11 33 ASP B O 1
ATOM 1275 N N . TYR B 1 35 ? 28.501 45.244 -4.703 1.00 49.30 34 TYR B N 1
ATOM 1276 C CA . TYR B 1 35 ? 28.762 44.655 -6.018 1.00 48.78 34 TYR B CA 1
ATOM 1277 C C . TYR B 1 35 ? 27.636 44.916 -6.999 1.00 49.69 34 TYR B C 1
ATOM 1278 O O . TYR B 1 35 ? 27.896 45.100 -8.184 1.00 48.86 34 TYR B O 1
ATOM 1287 N N . GLU B 1 36 ? 26.399 44.917 -6.514 1.00 48.99 35 GLU B N 1
ATOM 1288 C CA . GLU B 1 36 ? 25.255 45.226 -7.375 1.00 52.29 35 GLU B CA 1
ATOM 1289 C C . GLU B 1 36 ? 25.171 46.710 -7.847 1.00 51.95 35 GLU B C 1
ATOM 1290 O O . GLU B 1 36 ? 24.588 46.993 -8.900 1.00 50.54 35 GLU B O 1
ATOM 1296 N N . GLN B 1 37 ? 25.650 47.634 -7.007 1.00 54.21 36 GLN B N 1
ATOM 1297 C CA . GLN B 1 37 ? 25.687 49.087 -7.282 1.00 55.41 36 GLN B CA 1
ATOM 1298 C C . GLN B 1 37 ? 26.775 49.346 -8.318 1.00 54.28 36 GLN B C 1
ATOM 1299 O O . GLN B 1 37 ? 26.594 50.108 -9.279 1.00 56.42 36 GLN B O 1
ATOM 1311 N N . THR B 1 39 ? 28.337 46.902 -10.494 1.00 50.46 38 THR B N 1
ATOM 1312 C CA . THR B 1 39 ? 28.303 46.105 -11.742 1.00 51.25 38 THR B CA 1
ATOM 1313 C C . THR B 1 39 ? 27.743 46.796 -12.994 1.00 50.64 38 THR B C 1
ATOM 1314 O O . THR B 1 39 ? 28.412 46.793 -13.999 1.00 49.91 38 THR B O 1
ATOM 1318 N N . PRO B 1 40 ? 26.509 47.348 -12.954 1.00 51.73 39 PRO B N 1
ATOM 1319 C CA . PRO B 1 40 ? 26.024 48.106 -14.127 1.00 51.04 39 PRO B CA 1
ATOM 1320 C C . PRO B 1 40 ? 26.989 49.218 -14.615 1.00 50.88 39 PRO B C 1
ATOM 1321 O O . PRO B 1 40 ? 27.039 49.482 -15.805 1.00 48.36 39 PRO B O 1
ATOM 1325 N N . LEU B 1 41 ? 27.744 49.839 -13.700 1.00 52.19 40 LEU B N 1
ATOM 1326 C CA . LEU B 1 41 ? 28.710 50.892 -14.048 1.00 52.39 40 LEU B CA 1
ATOM 1327 C C . LEU B 1 41 ? 29.899 50.307 -14.765 1.00 51.65 40 LEU B C 1
ATOM 1328 O O . LEU B 1 41 ? 30.382 50.883 -15.713 1.00 52.69 40 LEU B O 1
ATOM 1333 N N . LEU B 1 42 ? 30.356 49.153 -14.289 1.00 52.03 41 LEU B N 1
ATOM 1334 C CA . LEU B 1 42 ? 31.451 48.418 -14.891 1.00 5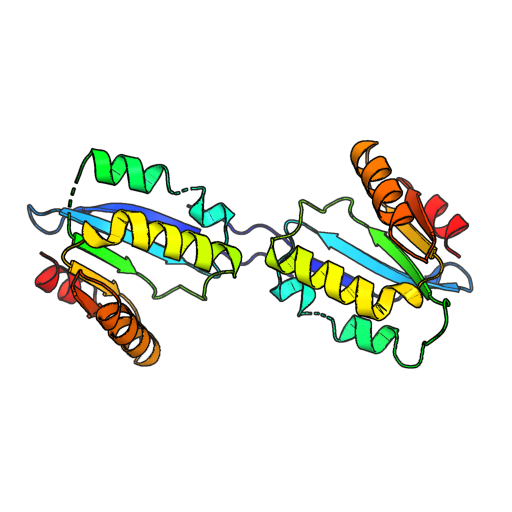0.92 41 LEU B CA 1
ATOM 1335 C C . LEU B 1 42 ? 31.114 47.966 -16.281 1.00 53.17 41 LEU B C 1
ATOM 1336 O O . LEU B 1 42 ? 32.003 47.845 -17.141 1.00 56.18 41 LEU B O 1
ATOM 1341 N N . GLU B 1 43 ? 29.851 47.645 -16.499 1.00 53.26 42 GLU B N 1
ATOM 1342 C CA . GLU B 1 43 ? 29.456 47.158 -17.796 1.00 54.31 42 GLU B CA 1
ATOM 1343 C C . GLU B 1 43 ? 29.322 48.281 -18.767 1.00 53.68 42 GLU B C 1
ATOM 1344 O O . GLU B 1 43 ? 29.757 48.137 -19.927 1.00 52.51 42 GLU B O 1
ATOM 1350 N N . SER B 1 44 ? 28.790 49.415 -18.309 1.00 52.68 43 SER B N 1
ATOM 1351 C CA . SER B 1 44 ? 28.707 50.558 -19.191 1.00 54.41 43 SER B CA 1
ATOM 1352 C C . SER B 1 44 ? 30.143 50.933 -19.575 1.00 53.08 43 SER B C 1
ATOM 1353 O O . SER B 1 44 ? 30.415 51.068 -20.744 1.00 53.07 43 SER B O 1
ATOM 1356 N N . ALA B 1 45 ? 31.056 51.016 -18.606 1.00 52.92 44 ALA B N 1
ATOM 1357 C CA . ALA B 1 45 ? 32.463 51.330 -18.868 1.00 52.82 44 ALA B CA 1
ATOM 1358 C C . ALA B 1 45 ? 33.118 50.408 -19.920 1.00 53.68 44 ALA B C 1
ATOM 1359 O O . ALA B 1 45 ? 33.815 50.879 -20.836 1.00 54.23 44 ALA B O 1
ATOM 1361 N N . LEU B 1 46 ? 32.880 49.105 -19.801 1.00 55.06 45 LEU B N 1
ATOM 1362 C CA . LEU B 1 46 ? 33.426 48.116 -20.744 1.00 56.49 45 LEU B CA 1
ATOM 1363 C C . LEU B 1 46 ? 32.792 48.200 -22.158 1.00 57.59 45 LEU B C 1
ATOM 1364 O O . LEU B 1 46 ? 33.454 47.877 -23.158 1.00 59.49 45 LEU B O 1
ATOM 1369 N N . ALA B 1 47 ? 31.531 48.621 -22.238 1.00 56.89 46 ALA B N 1
ATOM 1370 C CA . ALA B 1 47 ? 30.861 48.835 -23.524 1.00 58.60 46 ALA B CA 1
ATOM 1371 C C . ALA B 1 47 ? 31.439 50.084 -24.208 1.00 59.38 46 ALA B C 1
ATOM 1372 O O . ALA B 1 47 ? 31.506 50.156 -25.441 1.00 61.53 46 ALA B O 1
ATOM 1374 N N . GLY B 1 48 ? 31.823 51.072 -23.395 1.00 58.77 47 GLY B N 1
ATOM 1375 C CA . GLY B 1 48 ? 32.450 52.303 -23.870 1.00 57.90 47 GLY B CA 1
ATOM 1376 C C . GLY B 1 48 ? 33.963 52.215 -24.076 1.00 59.08 47 GLY B C 1
ATOM 1377 O O . GLY B 1 48 ? 34.484 52.816 -25.011 1.00 61.72 47 GLY B O 1
ATOM 1378 N N . ILE B 1 49 ? 34.670 51.473 -23.213 1.00 61.25 48 ILE B N 1
ATOM 1379 C CA . ILE B 1 49 ? 36.135 51.299 -23.312 1.00 60.19 48 ILE B CA 1
ATOM 1380 C C . ILE B 1 49 ? 36.425 50.262 -24.401 1.00 60.23 48 ILE B C 1
ATOM 1381 O O . ILE B 1 49 ? 36.084 50.493 -25.578 1.00 62.74 48 ILE B O 1
ATOM 1383 N N . ILE B 1 54 ? 42.320 46.895 -22.494 1.00 56.50 53 ILE B N 1
ATOM 1384 C CA . ILE B 1 54 ? 41.897 47.526 -21.235 1.00 54.52 53 ILE B CA 1
ATOM 1385 C C . ILE B 1 54 ? 42.951 47.287 -20.129 1.00 51.86 53 ILE B C 1
ATOM 1386 O O . ILE B 1 54 ? 43.530 46.213 -20.024 1.00 53.01 53 ILE B O 1
ATOM 1388 N N . VAL B 1 55 ? 43.233 48.332 -19.360 1.00 49.42 54 VAL B N 1
ATOM 1389 C CA . VAL B 1 55 ? 44.145 48.289 -18.220 1.00 49.68 54 VAL B CA 1
ATOM 1390 C C . VAL B 1 55 ? 43.386 48.926 -17.073 1.00 49.13 54 VAL B C 1
ATOM 1391 O O . VAL B 1 55 ? 42.529 49.804 -17.311 1.00 47.92 54 VAL B O 1
ATOM 1395 N N . ALA B 1 56 ? 43.672 48.466 -15.850 1.00 47.56 55 ALA B N 1
ATOM 1396 C CA . ALA B 1 56 ? 42.999 48.973 -14.654 1.00 48.77 55 ALA B CA 1
ATOM 1397 C C . ALA B 1 56 ? 43.892 49.268 -13.444 1.00 48.76 55 ALA B C 1
ATOM 1398 O O . ALA B 1 56 ? 45.011 48.798 -13.316 1.00 49.06 55 ALA B O 1
ATOM 1400 N N . LEU B 1 57 ? 43.359 50.084 -12.553 1.00 47.84 56 LEU B N 1
ATOM 1401 C CA . LEU B 1 57 ? 44.032 50.390 -11.318 1.00 48.41 56 LEU B CA 1
ATOM 1402 C C . LEU B 1 57 ? 43.046 50.069 -10.205 1.00 47.83 56 LEU B C 1
ATOM 1403 O O . LEU B 1 57 ? 41.862 50.439 -10.300 1.00 47.88 56 LEU B O 1
ATOM 1408 N N . ILE B 1 58 ? 43.502 49.320 -9.201 1.00 46.85 57 ILE B N 1
ATOM 1409 C CA . ILE B 1 58 ? 42.658 48.995 -8.059 1.00 46.92 57 ILE B CA 1
ATOM 1410 C C . ILE B 1 58 ? 43.350 49.437 -6.789 1.00 48.80 57 ILE B C 1
ATOM 1411 O O . ILE B 1 58 ? 44.393 48.882 -6.436 1.00 47.70 57 ILE B O 1
ATOM 1416 N N . ASP B 1 59 ? 42.776 50.448 -6.119 1.00 47.89 58 ASP B N 1
ATOM 1417 C CA . ASP B 1 59 ? 43.299 50.926 -4.845 1.00 48.24 58 ASP B CA 1
ATOM 1418 C C . ASP B 1 59 ? 42.646 50.134 -3.695 1.00 50.13 58 ASP B C 1
ATOM 1419 O O . ASP B 1 59 ? 41.431 50.164 -3.512 1.00 49.01 58 ASP B O 1
ATOM 1424 N N . ILE B 1 60 ? 43.485 49.391 -2.963 1.00 52.27 59 ILE B N 1
ATOM 1425 C CA . ILE B 1 60 ? 43.084 48.570 -1.837 1.00 50.08 59 ILE B CA 1
ATOM 1426 C C . ILE B 1 60 ? 43.661 49.100 -0.531 1.00 50.68 59 ILE B C 1
ATOM 1427 O O . ILE B 1 60 ? 43.581 48.436 0.493 1.00 47.48 59 ILE B O 1
ATOM 1432 N N . THR B 1 61 ? 44.175 50.327 -0.539 1.00 50.07 60 THR B N 1
ATOM 1433 C CA . THR B 1 61 ? 44.762 50.865 0.666 1.00 51.50 60 THR B CA 1
ATOM 1434 C C . THR B 1 61 ? 43.769 50.967 1.812 1.00 53.07 60 THR B C 1
ATOM 1435 O O . THR B 1 61 ? 44.183 50.906 2.949 1.00 53.98 60 THR B O 1
ATOM 1439 N N . GLU B 1 62 ? 42.473 51.099 1.518 1.00 54.30 61 GLU B N 1
ATOM 1440 C CA . GLU B 1 62 ? 41.441 51.226 2.554 1.00 52.59 61 GLU B CA 1
ATOM 1441 C C . GLU B 1 62 ? 40.457 50.057 2.586 1.00 52.77 61 GLU B C 1
ATOM 1442 O O . GLU B 1 62 ? 39.396 50.135 3.229 1.00 51.30 61 GLU B O 1
ATOM 1448 N N . LEU B 1 63 ? 40.840 48.964 1.921 1.00 52.34 62 LEU B N 1
ATOM 1449 C CA . LEU B 1 63 ? 40.080 47.733 1.898 1.00 51.51 62 LEU B CA 1
ATOM 1450 C C . LEU B 1 63 ? 40.273 46.881 3.161 1.00 53.40 62 LEU B C 1
ATOM 1451 O O . LEU B 1 63 ? 41.403 46.548 3.500 1.00 53.33 62 LEU B O 1
ATOM 1456 N N . ASP B 1 64 ? 39.175 46.507 3.821 1.00 52.86 63 ASP B N 1
ATOM 1457 C CA . ASP B 1 64 ? 39.223 45.578 4.958 1.00 53.63 63 ASP B CA 1
ATOM 1458 C C . ASP B 1 64 ? 39.085 44.120 4.465 1.00 53.07 63 ASP B C 1
ATOM 1459 O O . ASP B 1 64 ? 39.827 43.231 4.873 1.00 55.90 63 ASP B O 1
ATOM 1464 N N . GLY B 1 65 ? 38.119 43.882 3.600 1.00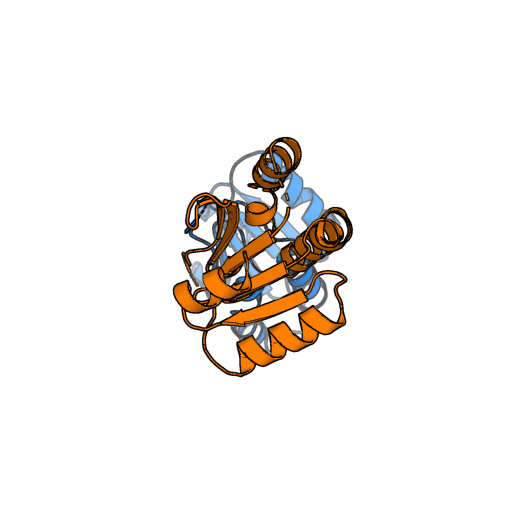 49.34 64 GLY B N 1
ATOM 1465 C CA . GLY B 1 65 ? 37.863 42.555 3.073 1.00 47.12 64 GLY B CA 1
ATOM 1466 C C . GLY B 1 65 ? 36.523 42.554 2.395 1.00 46.86 64 GLY B C 1
ATOM 1467 O O . GLY B 1 65 ? 35.931 43.628 2.170 1.00 47.45 64 GLY B O 1
ATOM 1468 N N . LEU B 1 66 ? 36.093 41.376 1.988 1.00 48.22 65 LEU B N 1
ATOM 1469 C CA . LEU B 1 66 ? 34.790 41.157 1.311 1.00 49.26 65 LEU B CA 1
ATOM 1470 C C . LEU B 1 66 ? 33.932 40.174 2.084 1.00 46.31 65 LEU B C 1
ATOM 1471 O O . LEU B 1 66 ? 34.477 39.300 2.690 1.00 44.90 65 LEU B O 1
ATOM 1476 N N . SER B 1 67 ? 32.606 40.351 2.082 1.00 47.31 66 SER B N 1
ATOM 1477 C CA . SER B 1 67 ? 31.698 39.404 2.702 1.00 46.98 66 SER B CA 1
ATOM 1478 C C . SER B 1 67 ? 31.771 38.113 1.892 1.00 47.14 66 SER B C 1
ATOM 1479 O O . SER B 1 67 ? 32.287 38.086 0.789 1.00 50.02 66 SER B O 1
ATOM 1482 N N . LEU B 1 68 ? 31.267 37.026 2.436 1.00 47.21 67 LEU B N 1
ATOM 1483 C CA . LEU B 1 68 ? 31.226 35.781 1.704 1.00 47.15 67 LEU B CA 1
ATOM 1484 C C . LEU B 1 68 ? 30.522 35.991 0.370 1.00 47.93 67 LEU B C 1
ATOM 1485 O O . LEU B 1 68 ? 31.081 35.679 -0.665 1.00 46.06 67 LEU B O 1
ATOM 1490 N N . HIS B 1 69 ? 29.298 36.526 0.418 1.00 48.17 68 HIS B N 1
ATOM 1491 C CA . HIS B 1 69 ? 28.489 36.770 -0.790 1.00 49.32 68 HIS B CA 1
ATOM 1492 C C . HIS B 1 69 ? 29.225 37.662 -1.813 1.00 49.42 68 HIS B C 1
ATOM 1493 O O . HIS B 1 69 ? 29.125 37.421 -3.008 1.00 50.10 68 HIS B O 1
ATOM 1500 N N . ALA B 1 70 ? 29.956 38.670 -1.329 1.00 48.23 69 ALA B N 1
ATOM 1501 C CA . ALA B 1 70 ? 30.670 39.575 -2.166 1.00 46.25 69 ALA B CA 1
ATOM 1502 C C . ALA B 1 70 ? 31.866 38.901 -2.849 1.00 50.46 69 ALA B C 1
ATOM 1503 O O . ALA B 1 70 ? 32.231 39.305 -3.949 1.00 50.33 69 ALA B O 1
ATOM 1505 N N . ALA B 1 71 ? 32.516 37.952 -2.153 1.00 49.00 70 ALA B N 1
ATOM 1506 C CA . ALA B 1 71 ? 33.675 37.250 -2.682 1.00 47.66 70 ALA B CA 1
ATOM 1507 C C . ALA B 1 71 ? 33.190 36.459 -3.833 1.00 48.03 70 ALA B C 1
ATOM 1508 O O . ALA B 1 71 ? 33.900 36.333 -4.807 1.00 46.59 70 ALA B O 1
ATOM 1510 N N . TRP B 1 72 ? 31.975 35.933 -3.721 1.00 47.13 71 TRP B N 1
ATOM 1511 C CA . TRP B 1 72 ? 31.355 35.227 -4.836 1.00 47.82 71 TRP B CA 1
ATOM 1512 C C . TRP B 1 72 ? 30.995 36.096 -6.013 1.00 47.08 71 TRP B C 1
ATOM 1513 O O . TRP B 1 72 ? 31.216 35.674 -7.152 1.00 48.59 71 TRP B O 1
ATOM 1524 N N . ASP B 1 73 ? 30.451 37.290 -5.758 1.00 47.22 72 ASP B N 1
ATOM 1525 C CA . ASP B 1 73 ? 30.115 38.218 -6.822 1.00 47.55 72 ASP B CA 1
ATOM 1526 C C . ASP B 1 73 ? 31.384 38.628 -7.523 1.00 47.83 72 ASP B C 1
ATOM 1527 O O . ASP B 1 73 ? 31.384 38.816 -8.717 1.00 48.33 72 ASP B O 1
ATOM 1532 N N . ASP B 1 74 ? 32.452 38.796 -6.749 1.00 49.87 73 ASP B N 1
ATOM 1533 C CA . ASP B 1 74 ? 33.731 39.235 -7.255 1.00 49.32 73 ASP B CA 1
ATOM 1534 C C . ASP B 1 74 ? 34.288 38.178 -8.187 1.00 48.30 73 ASP B C 1
ATOM 1535 O O . ASP B 1 74 ? 34.618 38.474 -9.292 1.00 49.26 73 ASP B O 1
ATOM 1540 N N . LEU B 1 75 ? 34.364 36.939 -7.726 1.00 48.14 74 LEU B N 1
ATOM 1541 C CA . LEU B 1 75 ? 34.822 35.839 -8.571 1.00 47.79 74 LEU B CA 1
ATOM 1542 C C . LEU B 1 75 ? 33.993 35.710 -9.863 1.00 46.50 74 LEU B C 1
ATOM 1543 O O . LEU B 1 75 ? 34.539 35.469 -10.952 1.00 48.68 74 LEU B O 1
ATOM 1548 N N . LYS B 1 76 ? 32.677 35.875 -9.744 1.00 46.13 75 LYS B N 1
ATOM 1549 C CA . LYS B 1 76 ? 31.810 35.844 -10.886 1.00 43.90 75 LYS B CA 1
ATOM 1550 C C . LYS B 1 76 ? 32.256 36.931 -11.878 1.00 46.27 75 LYS B C 1
ATOM 1551 O O . LYS B 1 76 ? 32.377 36.679 -13.067 1.00 45.08 75 LYS B O 1
ATOM 1557 N N . LEU B 1 77 ? 32.568 38.132 -11.382 1.00 46.32 76 LEU B N 1
ATOM 1558 C CA . LEU B 1 77 ? 32.994 39.206 -12.253 1.00 45.60 76 LEU B CA 1
ATOM 1559 C C . LEU B 1 77 ? 34.344 38.949 -12.903 1.00 45.27 76 LEU B C 1
ATOM 1560 O O . LEU B 1 77 ? 34.506 39.325 -14.051 1.00 43.29 76 LEU B O 1
ATOM 1565 N N . GLY B 1 78 ? 35.316 38.397 -12.155 1.00 44.83 77 GLY B N 1
ATOM 1566 C CA . GLY B 1 78 ? 36.628 38.033 -12.715 1.00 46.02 77 GLY B CA 1
ATOM 1567 C C . GLY B 1 78 ? 36.548 36.957 -13.814 1.00 45.30 77 GLY B C 1
ATOM 1568 O O . GLY B 1 78 ? 37.290 37.020 -14.841 1.00 45.57 77 GLY B O 1
ATOM 1569 N N . LEU B 1 79 ? 35.674 35.964 -13.596 1.00 43.05 78 LEU B N 1
ATOM 1570 C CA . LEU B 1 79 ? 35.441 34.895 -14.592 1.00 45.83 78 LEU B CA 1
ATOM 1571 C C . LEU B 1 79 ? 34.799 35.452 -15.882 1.00 43.62 78 LEU B C 1
ATOM 1572 O O . LEU B 1 79 ? 35.060 34.971 -17.013 1.00 42.42 78 LEU B O 1
ATOM 1577 N N . LYS B 1 80 ? 33.984 36.481 -15.718 1.00 43.75 79 LYS B N 1
ATOM 1578 C CA . LYS B 1 80 ? 33.301 37.079 -16.875 1.00 44.92 79 LYS B CA 1
ATOM 1579 C C . LYS B 1 80 ? 34.123 38.097 -17.633 1.00 45.60 79 LYS B C 1
ATOM 1580 O O . LYS B 1 80 ? 34.006 38.174 -18.838 1.00 42.27 79 LYS B O 1
ATOM 1586 N N . HIS B 1 81 ? 34.917 38.878 -16.902 1.00 46.03 80 HIS B N 1
ATOM 1587 C CA . HIS B 1 81 ? 35.548 40.086 -17.426 1.00 46.18 80 HIS B CA 1
ATOM 1588 C C . HIS B 1 81 ? 37.025 40.221 -17.270 1.00 45.82 80 HIS B C 1
ATOM 1589 O O . HIS B 1 81 ? 37.594 41.129 -17.894 1.00 43.58 80 HIS B O 1
ATOM 1596 N N . GLY B 1 82 ? 37.659 39.378 -16.445 1.00 46.16 81 GLY B N 1
ATOM 1597 C CA . GLY B 1 82 ? 39.093 39.531 -16.166 1.00 43.18 81 GLY B CA 1
ATOM 1598 C C . GLY B 1 82 ? 39.981 39.365 -17.369 1.00 44.77 81 GLY B C 1
ATOM 1599 O O . GLY B 1 82 ? 41.021 40.032 -17.482 1.00 46.02 81 GLY B O 1
ATOM 1600 N N . LYS B 1 83 ? 39.591 38.483 -18.284 1.00 45.10 82 LYS B N 1
ATOM 1601 C CA . LYS B 1 83 ? 40.385 38.280 -19.486 1.00 45.55 82 LYS B CA 1
ATOM 1602 C C . LYS B 1 83 ? 40.558 39.597 -20.281 1.00 46.30 82 LYS B C 1
ATOM 1603 O O . LYS B 1 83 ? 41.561 39.783 -20.961 1.00 43.85 82 LYS B O 1
ATOM 1609 N N . GLU B 1 84 ? 39.599 40.512 -20.163 1.00 46.93 83 GLU B N 1
ATOM 1610 C CA . GLU B 1 84 ? 39.639 41.779 -20.883 1.00 49.15 83 GLU B CA 1
ATOM 1611 C C . GLU B 1 84 ? 40.687 42.736 -20.326 1.00 47.69 83 GLU B C 1
ATOM 1612 O O . GLU B 1 84 ? 41.056 43.689 -20.976 1.00 48.29 83 GLU B O 1
ATOM 1618 N N . PHE B 1 85 ? 41.168 42.491 -19.114 1.00 47.05 84 PHE B N 1
ATOM 1619 C CA . PHE B 1 85 ? 42.194 43.337 -18.511 1.00 47.48 84 PHE B CA 1
ATOM 1620 C C . PHE B 1 85 ? 43.614 42.787 -18.725 1.00 47.14 84 PHE B C 1
ATOM 1621 O O . PHE B 1 85 ? 43.989 41.764 -18.169 1.00 48.70 84 PHE B O 1
ATOM 1629 N N . LYS B 1 86 ? 44.411 43.508 -19.508 1.00 46.07 85 LYS B N 1
ATOM 1630 C CA . LYS B 1 86 ? 45.775 43.069 -19.829 1.00 46.71 85 LYS B CA 1
ATOM 1631 C C . LYS B 1 86 ? 46.745 43.351 -18.667 1.00 46.51 85 LYS B C 1
ATOM 1632 O O . LYS B 1 86 ? 47.622 42.556 -18.419 1.00 47.63 85 LYS B O 1
ATOM 1634 N N . ARG B 1 87 ? 46.590 44.491 -17.985 1.00 45.58 86 ARG B N 1
ATOM 1635 C CA . ARG B 1 87 ? 47.419 44.841 -16.851 1.00 44.04 86 ARG B CA 1
ATOM 1636 C C . ARG B 1 87 ? 46.554 45.399 -15.774 1.00 47.46 86 ARG B C 1
ATOM 1637 O O . ARG B 1 87 ? 45.552 46.081 -16.058 1.00 46.32 86 ARG B O 1
ATOM 1645 N N . VAL B 1 88 ? 46.913 45.052 -14.531 1.00 48.25 87 VAL B N 1
ATOM 1646 C CA . VAL B 1 88 ? 46.195 45.546 -13.355 1.00 47.14 87 VAL B CA 1
ATOM 1647 C C . VAL B 1 88 ? 47.218 45.954 -12.283 1.00 47.73 87 VAL B C 1
ATOM 1648 O O . VAL B 1 88 ? 47.979 45.132 -11.812 1.00 46.31 87 VAL B O 1
ATOM 1652 N N . ALA B 1 89 ? 47.281 47.254 -11.988 1.00 47.94 88 ALA B N 1
ATOM 1653 C CA . ALA B 1 89 ? 48.122 47.766 -10.915 1.00 48.43 88 ALA B CA 1
ATOM 1654 C C . ALA B 1 89 ? 47.251 47.769 -9.648 1.00 49.49 88 ALA B C 1
ATOM 1655 O O . ALA B 1 89 ? 46.118 48.254 -9.661 1.00 48.10 88 ALA B O 1
ATOM 1657 N N . ILE B 1 90 ? 47.789 47.202 -8.576 1.00 50.16 89 ILE B N 1
ATOM 1658 C CA . ILE B 1 90 ? 47.126 47.157 -7.295 1.00 49.75 89 ILE B CA 1
ATOM 1659 C C . ILE B 1 90 ? 47.882 48.168 -6.470 1.00 49.72 89 ILE B C 1
ATOM 1660 O O . ILE B 1 90 ? 49.106 48.093 -6.366 1.00 49.48 89 ILE B O 1
ATOM 1665 N N . ILE B 1 91 ? 47.154 49.137 -5.937 1.00 48.89 90 ILE B N 1
ATOM 1666 C CA . ILE B 1 91 ? 47.733 50.168 -5.091 1.00 50.71 90 ILE B CA 1
ATOM 1667 C C . ILE B 1 91 ? 47.371 49.794 -3.655 1.00 49.00 90 ILE B C 1
ATOM 1668 O O . ILE B 1 91 ? 46.208 49.733 -3.304 1.00 47.19 90 ILE B O 1
ATOM 1673 N N . GLY B 1 92 ? 48.385 49.532 -2.843 1.00 47.63 91 GLY B N 1
ATOM 1674 C CA . GLY B 1 92 ? 48.171 49.083 -1.472 1.00 48.02 91 GLY B CA 1
ATOM 1675 C C . GLY B 1 92 ? 49.366 49.417 -0.597 1.00 48.72 91 GLY B C 1
ATOM 1676 O O . GLY B 1 92 ? 50.206 50.225 -0.965 1.00 46.55 91 GLY B O 1
ATOM 1677 N N . GLN B 1 93 ? 49.445 48.793 0.567 1.00 50.83 92 GLN B N 1
ATOM 1678 C CA . GLN B 1 93 ? 50.570 49.045 1.495 1.00 51.71 92 GLN B CA 1
ATOM 1679 C C . GLN B 1 93 ? 50.948 47.757 2.190 1.00 49.20 92 GLN B C 1
ATOM 1680 O O . GLN B 1 93 ? 50.101 47.058 2.713 1.00 48.71 92 GLN B O 1
ATOM 1684 N N . GLY B 1 94 ? 52.232 47.460 2.215 1.00 49.24 93 GLY B N 1
ATOM 1685 C CA . GLY B 1 94 ? 52.696 46.302 2.950 1.00 50.09 93 GLY B CA 1
ATOM 1686 C C . GLY B 1 94 ? 52.816 45.046 2.138 1.00 48.05 93 GLY B C 1
ATOM 1687 O O . GLY B 1 94 ? 52.229 44.904 1.074 1.00 43.54 93 GLY B O 1
ATOM 1688 N N . GLU B 1 95 ? 53.580 44.129 2.702 1.00 49.60 94 GLU B N 1
ATOM 1689 C CA . GLU B 1 95 ? 53.943 42.905 2.030 1.00 53.01 94 GLU B CA 1
ATOM 1690 C C . GLU B 1 95 ? 52.893 41.823 1.990 1.00 51.91 94 GLU B C 1
ATOM 1691 O O . GLU B 1 95 ? 52.984 40.892 1.171 1.00 52.11 94 GLU B O 1
ATOM 1697 N N . LEU B 1 96 ? 51.891 41.969 2.841 1.00 49.85 95 LEU B N 1
ATOM 1698 C CA . LEU B 1 96 ? 50.801 41.005 2.933 1.00 48.61 95 LEU B CA 1
ATOM 1699 C C . LEU B 1 96 ? 49.871 41.313 1.751 1.00 45.03 95 LEU B C 1
ATOM 1700 O O . LEU B 1 96 ? 49.490 40.407 0.977 1.00 45.86 95 LEU B O 1
ATOM 1705 N N . GLN B 1 97 ? 49.575 42.592 1.537 1.00 43.74 96 GLN B N 1
ATOM 1706 C CA . GLN B 1 97 ? 48.861 42.997 0.313 1.00 47.50 96 GLN B CA 1
ATOM 1707 C C . GLN B 1 97 ? 49.713 42.715 -0.959 1.00 46.11 96 GLN B C 1
ATOM 1708 O O . GLN B 1 97 ? 49.205 42.339 -2.003 1.00 47.04 96 GLN B O 1
ATOM 1714 N N . GLU B 1 98 ? 51.016 42.862 -0.878 1.00 46.48 97 GLU B N 1
ATOM 1715 C CA . GLU B 1 98 ? 51.834 42.506 -2.027 1.00 47.47 97 GLU B CA 1
ATOM 1716 C C . GLU B 1 98 ? 51.762 40.993 -2.299 1.00 45.67 97 GLU B C 1
ATOM 1717 O O . GLU B 1 98 ? 51.639 40.580 -3.431 1.00 45.09 97 GLU B O 1
ATOM 1723 N N . TRP B 1 99 ? 51.830 40.181 -1.253 1.00 46.01 98 TRP B N 1
ATOM 1724 C CA . TRP B 1 99 ? 51.753 38.734 -1.394 1.00 46.08 98 TRP B CA 1
ATOM 1725 C C . TRP B 1 99 ? 50.432 38.310 -2.031 1.00 47.49 98 TRP B C 1
ATOM 1726 O O . TRP B 1 99 ? 50.412 37.479 -2.956 1.00 48.57 98 TRP B O 1
ATOM 1737 N N . ALA B 1 100 ? 49.340 38.915 -1.554 1.00 47.15 99 ALA B N 1
ATOM 1738 C CA . ALA B 1 100 ? 48.007 38.650 -2.061 1.00 46.78 99 ALA B CA 1
ATOM 1739 C C . ALA B 1 100 ? 47.909 39.012 -3.537 1.00 46.41 99 ALA B C 1
ATOM 1740 O O . ALA B 1 100 ? 47.221 38.338 -4.295 1.00 48.11 99 ALA B O 1
ATOM 1742 N N . THR B 1 101 ? 48.620 40.052 -3.945 1.00 46.44 100 THR B N 1
ATOM 1743 C CA . THR B 1 101 ? 48.661 40.481 -5.338 1.00 45.95 100 THR B CA 1
ATOM 1744 C C . THR B 1 101 ? 49.380 39.470 -6.201 1.00 44.83 100 THR B C 1
ATOM 1745 O O . THR B 1 101 ? 48.905 39.140 -7.294 1.00 47.16 100 THR B O 1
ATOM 1749 N N . ARG B 1 102 ? 50.513 38.981 -5.709 1.00 45.12 101 ARG B N 1
ATOM 1750 C CA . ARG B 1 102 ? 51.312 37.935 -6.384 1.00 46.56 101 ARG B CA 1
ATOM 1751 C C . ARG B 1 102 ? 50.548 36.629 -6.504 1.00 45.41 101 ARG B C 1
ATOM 1752 O O . ARG B 1 102 ? 50.676 35.937 -7.499 1.00 44.70 101 ARG B O 1
ATOM 1760 N N . VAL B 1 103 ? 49.740 36.297 -5.499 1.00 46.74 102 VAL B N 1
ATOM 1761 C CA . VAL B 1 103 ? 48.875 35.125 -5.581 1.00 47.08 102 VAL B CA 1
ATOM 1762 C C . VAL B 1 103 ? 47.795 35.335 -6.663 1.00 47.54 102 VAL B C 1
ATOM 1763 O O . VAL B 1 103 ? 47.515 34.456 -7.468 1.00 49.97 102 VAL B O 1
ATOM 1767 N N . ALA B 1 104 ? 47.154 36.489 -6.647 1.00 49.91 103 ALA B N 1
ATOM 1768 C CA . ALA B 1 104 ? 46.149 36.829 -7.662 1.00 47.67 103 ALA B CA 1
ATOM 1769 C C . ALA B 1 104 ? 46.777 36.802 -9.037 1.00 48.03 103 ALA B C 1
ATOM 1770 O O . ALA B 1 104 ? 46.145 36.362 -10.012 1.00 51.60 103 ALA B O 1
ATOM 1772 N N . ASN B 1 105 ? 48.011 37.314 -9.146 1.00 46.92 104 ASN B N 1
ATOM 1773 C CA . ASN B 1 105 ? 48.679 37.296 -10.442 1.00 45.29 104 ASN B CA 1
ATOM 1774 C C . ASN B 1 105 ? 48.797 35.885 -11.015 1.00 46.97 104 ASN B C 1
ATOM 1775 O O . ASN B 1 105 ? 48.624 35.694 -12.219 1.00 50.38 104 ASN B O 1
ATOM 1780 N N . TRP B 1 106 ? 49.077 34.899 -10.168 1.00 45.14 105 TRP B N 1
ATOM 1781 C CA . TRP B 1 106 ? 49.243 33.518 -10.589 1.00 43.97 105 TRP B CA 1
ATOM 1782 C C . TRP B 1 106 ? 47.932 32.963 -11.196 1.00 47.87 105 TRP B C 1
ATOM 1783 O O . TRP B 1 106 ? 47.966 32.181 -12.111 1.00 48.54 105 TRP B O 1
ATOM 1794 N N . PHE B 1 107 ? 46.790 33.355 -10.615 1.00 46.58 106 PHE B N 1
ATOM 1795 C CA . PHE B 1 107 ? 45.477 32.918 -11.022 1.00 44.82 106 PHE B CA 1
ATOM 1796 C C . PHE B 1 107 ? 44.875 33.489 -12.290 1.00 45.10 106 PHE B C 1
ATOM 1797 O O . PHE B 1 107 ? 43.888 32.947 -12.837 1.00 43.82 106 PHE B O 1
ATOM 1805 N N . THR B 1 108 ? 45.424 34.607 -12.732 1.00 47.80 107 THR B N 1
ATOM 1806 C CA . THR B 1 108 ? 44.770 35.426 -13.720 1.00 42.54 107 THR B CA 1
ATOM 1807 C C . THR B 1 108 ? 45.546 35.591 -14.972 1.00 44.50 107 THR B C 1
ATOM 1808 O O . THR B 1 108 ? 46.784 35.700 -14.900 1.00 43.89 107 THR B O 1
ATOM 1812 N N . PRO B 1 109 ? 44.834 35.705 -16.119 1.00 41.10 108 PRO B N 1
ATOM 1813 C CA . PRO B 1 109 ? 45.485 35.889 -17.397 1.00 45.32 108 PRO B CA 1
ATOM 1814 C C . PRO B 1 109 ? 46.172 37.279 -17.528 1.00 46.10 108 PRO B C 1
ATOM 1815 O O . PRO B 1 109 ? 47.243 37.349 -18.094 1.00 48.69 108 PRO B O 1
ATOM 1819 N N . GLY B 1 110 ? 45.570 38.370 -17.037 1.00 48.20 109 GLY B N 1
ATOM 1820 C CA . GLY B 1 110 ? 46.245 39.685 -17.108 1.00 48.12 109 GLY B CA 1
ATOM 1821 C C . GLY B 1 110 ? 47.417 39.765 -16.106 1.00 49.60 109 GLY B C 1
ATOM 1822 O O . GLY B 1 110 ? 47.468 38.998 -15.144 1.00 49.37 109 GLY B O 1
ATOM 1823 N N . GLU B 1 111 ? 48.363 40.672 -16.316 1.00 47.70 110 GLU B N 1
ATOM 1824 C CA . GLU B 1 111 ? 49.473 40.865 -15.355 1.00 50.07 110 GLU B CA 1
ATOM 1825 C C . GLU B 1 111 ? 49.054 41.816 -14.238 1.00 46.10 110 GLU B C 1
ATOM 1826 O O . GLU B 1 111 ? 48.759 42.979 -14.510 1.00 44.85 110 GLU B O 1
ATOM 1832 N N . PHE B 1 112 ? 49.074 41.317 -13.009 1.00 45.47 111 PHE B N 1
ATOM 1833 C CA . PHE B 1 112 ? 48.742 42.087 -11.825 1.00 46.45 111 PHE B CA 1
ATOM 1834 C C . PHE B 1 112 ? 50.082 42.382 -11.155 1.00 46.43 111 PHE B C 1
ATOM 1835 O O . PHE B 1 112 ? 50.875 41.461 -10.973 1.00 47.76 111 PHE B O 1
ATOM 1843 N N . LYS B 1 113 ? 50.290 43.644 -10.769 1.00 43.55 112 LYS B N 1
ATOM 1844 C CA . LYS B 1 113 ? 51.483 44.098 -10.119 1.00 44.51 112 LYS B CA 1
ATOM 1845 C C . LYS B 1 113 ? 51.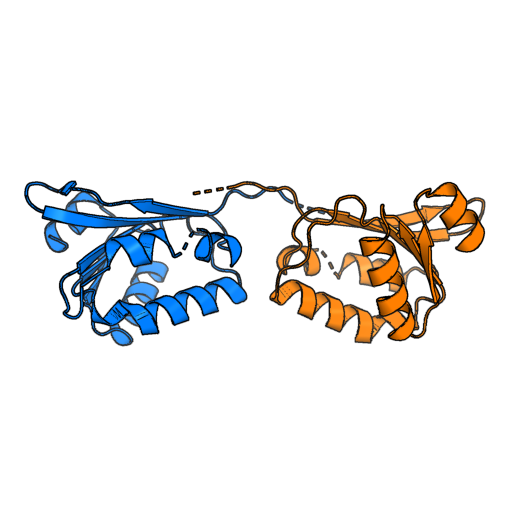120 45.065 -8.999 1.00 46.94 112 LYS B C 1
ATOM 1846 O O . LYS B 1 113 ? 50.239 45.903 -9.155 1.00 45.03 112 LYS B O 1
ATOM 1852 N N . PHE B 1 114 ? 51.835 44.930 -7.886 1.00 46.91 113 PHE B N 1
ATOM 1853 C CA . PHE B 1 114 ? 51.625 45.717 -6.704 1.00 47.94 113 PHE B CA 1
ATOM 1854 C C . PHE B 1 114 ? 52.473 46.969 -6.672 1.00 47.33 113 PHE B C 1
ATOM 1855 O O . PHE B 1 114 ? 53.649 46.932 -7.005 1.00 48.08 113 PHE B O 1
ATOM 1863 N N . PHE B 1 115 ? 51.854 48.073 -6.272 1.00 47.63 114 PHE B N 1
ATOM 1864 C CA . PHE B 1 115 ? 52.540 49.342 -6.088 1.00 48.92 114 PHE B CA 1
ATOM 1865 C C . PHE B 1 115 ? 52.041 50.042 -4.820 1.00 47.09 114 PHE B C 1
ATOM 1866 O O . PHE B 1 115 ? 50.939 49.814 -4.385 1.00 48.41 114 PHE B O 1
ATOM 1874 N N . GLU B 1 116 ? 52.889 50.866 -4.228 1.00 52.62 115 GLU B N 1
ATOM 1875 C CA . GLU B 1 116 ? 52.516 51.717 -3.097 1.00 55.23 115 GLU B CA 1
ATOM 1876 C C . GLU B 1 116 ? 52.213 53.144 -3.561 1.00 55.47 115 GLU B C 1
ATOM 1877 O O . GLU B 1 116 ? 51.412 53.840 -2.931 1.00 57.40 115 GLU B O 1
ATOM 1883 N N . ASP B 1 117 ? 52.812 53.558 -4.675 1.00 55.86 116 ASP B N 1
ATOM 1884 C CA . ASP B 1 117 ? 52.664 54.910 -5.206 1.00 56.71 116 ASP B CA 1
ATOM 1885 C C . ASP B 1 117 ? 51.956 54.872 -6.563 1.00 55.75 116 ASP B C 1
ATOM 1886 O O . ASP B 1 117 ? 52.424 54.204 -7.481 1.00 56.17 116 ASP B O 1
ATOM 1891 N N . LYS B 1 118 ? 50.841 55.601 -6.675 1.00 55.82 117 LYS B N 1
ATOM 1892 C CA . LYS B 1 118 ? 50.036 55.699 -7.914 1.00 55.80 117 LYS B CA 1
ATOM 1893 C C . LYS B 1 118 ? 50.842 56.111 -9.145 1.00 54.10 117 LYS B C 1
ATOM 1894 O O . LYS B 1 118 ? 50.615 55.597 -10.237 1.00 54.42 117 LYS B O 1
ATOM 1900 N N . ARG B 1 119 ? 51.785 57.030 -8.957 1.00 54.42 118 ARG B N 1
ATOM 1901 C CA . ARG B 1 119 ? 52.600 57.558 -10.052 1.00 53.08 118 ARG B CA 1
ATOM 1902 C C . ARG B 1 119 ? 53.500 56.474 -10.622 1.00 51.82 118 ARG B C 1
ATOM 1903 O O . ARG B 1 119 ? 53.676 56.407 -11.840 1.00 51.24 118 ARG B O 1
ATOM 1905 N N . ASP B 1 120 ? 54.043 55.624 -9.747 1.00 51.14 119 ASP B N 1
ATOM 1906 C CA . ASP B 1 120 ? 54.925 54.533 -10.170 1.00 51.16 119 ASP B CA 1
ATOM 1907 C C . ASP B 1 120 ? 54.115 53.482 -10.884 1.00 51.12 119 ASP B C 1
ATOM 1908 O O . ASP B 1 120 ? 54.588 52.885 -11.848 1.00 52.00 119 ASP B O 1
ATOM 1913 N N . ALA B 1 121 ? 52.890 53.287 -10.398 1.00 50.99 120 ALA B N 1
ATOM 1914 C CA . ALA B 1 121 ? 51.922 52.358 -10.968 1.00 49.80 120 ALA B CA 1
ATOM 1915 C C . ALA B 1 121 ? 51.462 52.752 -12.366 1.00 48.65 120 ALA B C 1
ATOM 1916 O O . ALA B 1 121 ? 51.337 51.890 -13.233 1.00 48.32 120 ALA B O 1
ATOM 1918 N N . LEU B 1 122 ? 51.142 54.032 -12.546 1.00 48.51 121 LEU B N 1
ATOM 1919 C CA . LEU B 1 122 ? 50.713 54.556 -13.846 1.00 50.39 121 LEU B CA 1
ATOM 1920 C C . LEU B 1 122 ? 51.829 54.507 -14.902 1.00 50.32 121 LEU B C 1
ATOM 1921 O O . LEU B 1 122 ? 51.562 54.355 -16.089 1.00 50.92 121 LEU B O 1
ATOM 1926 N N . ASP B 1 123 ? 53.081 54.602 -14.479 1.00 51.49 122 ASP B N 1
ATOM 1927 C CA . ASP B 1 123 ? 54.184 54.463 -15.419 1.00 51.23 122 ASP B CA 1
ATOM 1928 C C . ASP B 1 123 ? 54.246 53.075 -16.034 1.00 51.48 122 ASP B C 1
ATOM 1929 O O . ASP B 1 123 ? 54.578 52.935 -17.214 1.00 53.97 122 ASP B O 1
ATOM 1934 N N . TRP B 1 124 ? 53.927 52.065 -15.231 1.00 51.03 123 TRP B N 1
ATOM 1935 C CA . TRP B 1 124 ? 53.945 50.651 -15.646 1.00 49.93 123 TRP B CA 1
ATOM 1936 C C . TRP B 1 124 ? 52.631 50.229 -16.299 1.00 48.96 123 TRP B C 1
ATOM 1937 O O . TRP B 1 124 ? 52.610 49.414 -17.216 1.00 47.90 123 TRP B O 1
ATOM 1948 N N . LEU B 1 125 ? 51.541 50.796 -15.811 1.00 50.65 124 LEU B N 1
ATOM 1949 C CA . LEU B 1 125 ? 50.202 50.458 -16.287 1.00 52.41 124 LEU B CA 1
ATOM 1950 C C . LEU B 1 125 ? 49.940 50.841 -17.739 1.00 53.09 124 LEU B C 1
ATOM 1951 O O . LEU B 1 125 ? 49.330 50.094 -18.462 1.00 50.86 124 LEU B O 1
ATOM 1956 N N . CYS B 1 126 ? 50.358 52.015 -18.159 1.00 58.45 125 CYS B N 1
ATOM 1957 C CA . CYS B 1 126 ? 50.169 52.400 -19.558 1.00 63.32 125 CYS B CA 1
ATOM 1958 C C . CYS B 1 126 ? 51.361 53.168 -20.089 1.00 66.00 125 CYS B C 1
ATOM 1959 O O . CYS B 1 126 ? 51.600 54.322 -19.748 1.00 68.42 125 CYS B O 1
#

Organism: Shewanella loihica (strain ATCC BAA-1088 / PV-4) (NCBI:txid323850)

Nearest PDB structures (foldseek):
  2q3l-assembly2_A-2  TM=1.005E+00  e=2.417E-25  Shewanella loihica PV-4
  2q3l-assembly2_B  TM=9.792E-01  e=2.427E-22  Shewanella loihica PV-4
  1til-assembly1_B  TM=5.946E-01  e=1.925E-04  Geobacillus stearothermophilus
  4hyl-assembly1_A  TM=6.047E-01  e=3.013E-04  Haliangium ochraceum DSM 14365
  1th8-assembly1_B  TM=5.888E-01  e=6.092E-04  Geobacillus stearothermophilus

Solvent-accessible surface area: 14314 Å² total